Protein AF-A0A543G6V4-F1 (afdb_monomer_lite)

Foldseek 3Di:
DDDPDPDDPPDLDDDDDDDDDDDDDDDDDDDDDPVLVVCVVVVNHDPVSVVVVVVVVVPDDDDDDDDDDDDDDDDDDDDDDDDDDDPDDDPDDDDLVNQLVVQLVVQLVVCCVLPVPDDVVNSVVVCLFFDSSDDKDWDKDFFFDKWKDFWDAAPVRDTDDDQKTHPDPVDDQLQSVHDQKAFHFHVVVVRAGDPDMDGTDIDIDTHRGMFIKIKGWTDFDWDQSGDADPVRHGDTDTGHTGGIMIGTDPSVD

Radius of gyration: 22.9 Å; chains: 1; bounding box: 60×67×56 Å

InterPro domains:
  IPR028238 Bacterial toxin 46 [PF15538] (105-227)

Sequence (253 aa):
MLENQNATHTWAMGSDLISTETGEAFFDGAIPEYESIKRIGTGNAEPHDAMMLLYLLHLKTPTPKEKPVTEEQIKNTKLTEPEPIKKKGDGEAFEMGDIIALRTQQAIEFYQKHYPDMKMRDIESHIAGIDFTKPIEIIKLPQGKELIQFTKVNTEGTVLRGDYYTDNPNNTPGELGVSDKYNVRDPNNGWKQTQEVKTVTKETTTLPKDAEGLKSTSSEINDTWSRIDAEGNPLPVFTEGGGNQIYIPKTQF

Organism: NCBI:txid55197

Secondary structure (DSSP, 8-state):
-----------SS----------------PPPPHHHHHHHHHT---HHHHHHHHHHHTTS---------------------PPP-----TTPPPPHHHHHHHHHHHHHHHHHHH-TT--HHHHHHHHTTB-TTS--EEEEE-TT-EEEEEEEE-TT--EE--SEEBS-TT--TGGGTS-SEEEEEEGGGTTEEEEEEEEPEEEEEE-SS-EEEEEEEBPPEEE-SS-B-TTS-B--EEE---SEEEE--GGG-

Structure (mmCIF, N/CA/C/O backbone):
data_AF-A0A543G6V4-F1
#
_entry.id   AF-A0A543G6V4-F1
#
loop_
_atom_site.group_PDB
_atom_site.id
_atom_site.type_symbol
_atom_site.label_atom_id
_atom_site.label_alt_id
_atom_site.label_comp_id
_atom_site.label_asym_id
_atom_site.label_entity_id
_atom_site.label_seq_id
_atom_site.pdbx_PDB_ins_code
_atom_site.Cartn_x
_atom_site.Cartn_y
_atom_site.Cartn_z
_atom_site.occupancy
_atom_site.B_iso_or_equiv
_atom_site.auth_seq_id
_atom_site.auth_comp_id
_atom_site.auth_asym_id
_atom_site.auth_atom_id
_atom_site.pdbx_PDB_model_num
ATOM 1 N N . MET A 1 1 ? 2.702 33.831 -6.312 1.00 32.06 1 MET A N 1
ATOM 2 C CA . MET A 1 1 ? 1.776 33.433 -7.388 1.00 32.06 1 MET A CA 1
ATOM 3 C C . MET A 1 1 ? 1.540 31.948 -7.211 1.00 32.06 1 MET A C 1
ATOM 5 O O . MET A 1 1 ? 2.508 31.203 -7.265 1.00 32.06 1 MET A O 1
ATOM 9 N N . LEU A 1 2 ? 0.322 31.570 -6.817 1.00 31.77 2 LEU A N 1
ATOM 10 C CA . LEU A 1 2 ? -0.086 30.177 -6.645 1.00 31.77 2 LEU A CA 1
ATOM 11 C C . LEU A 1 2 ? -0.470 29.620 -8.017 1.00 31.77 2 LEU A C 1
ATOM 13 O O . LEU A 1 2 ? -1.391 30.147 -8.634 1.00 31.77 2 LEU A O 1
ATOM 17 N N . GLU A 1 3 ? 0.191 28.554 -8.453 1.00 25.59 3 GLU A N 1
ATOM 18 C CA . GLU A 1 3 ? -0.334 27.678 -9.498 1.00 25.59 3 GLU A CA 1
ATOM 19 C C . GLU A 1 3 ? -0.762 26.365 -8.848 1.00 25.59 3 GLU A C 1
ATOM 21 O O . GLU A 1 3 ? 0.056 25.532 -8.460 1.00 25.59 3 GLU A O 1
ATOM 26 N N . ASN A 1 4 ? -2.081 26.228 -8.707 1.00 28.83 4 ASN A N 1
ATOM 27 C CA . ASN A 1 4 ? -2.766 24.959 -8.511 1.00 28.83 4 ASN A CA 1
ATOM 28 C C . ASN A 1 4 ? -2.476 24.075 -9.725 1.00 28.83 4 ASN A C 1
ATOM 30 O O . ASN A 1 4 ? -3.069 24.261 -10.788 1.00 28.83 4 ASN A O 1
ATOM 34 N N . GLN A 1 5 ? -1.584 23.103 -9.567 1.00 28.89 5 GLN A N 1
ATOM 35 C CA . GLN A 1 5 ? -1.495 21.992 -10.501 1.00 28.89 5 GLN A CA 1
ATOM 36 C C . GLN A 1 5 ? -2.429 20.892 -10.005 1.00 28.89 5 GLN A C 1
ATOM 38 O O . GLN A 1 5 ? -2.136 20.187 -9.042 1.00 28.89 5 GLN A O 1
ATOM 43 N N . ASN A 1 6 ? -3.581 20.793 -10.670 1.00 26.70 6 ASN A N 1
ATOM 44 C CA . ASN A 1 6 ? -4.468 19.639 -10.626 1.00 26.70 6 ASN A CA 1
ATOM 45 C C . ASN A 1 6 ? -3.666 18.398 -11.037 1.00 26.70 6 ASN A C 1
ATOM 47 O O . ASN A 1 6 ? -3.509 18.114 -12.225 1.00 26.70 6 ASN A O 1
ATOM 51 N N . ALA A 1 7 ? -3.130 17.684 -10.050 1.00 27.17 7 ALA A N 1
ATOM 52 C CA . ALA A 1 7 ? -2.530 16.381 -10.254 1.00 27.17 7 ALA A CA 1
ATOM 53 C C . ALA A 1 7 ? -3.656 15.395 -10.578 1.00 27.17 7 ALA A C 1
ATOM 55 O O . ALA A 1 7 ? -4.453 15.015 -9.724 1.00 27.17 7 ALA A O 1
ATOM 56 N N . THR A 1 8 ? -3.730 15.014 -11.847 1.00 26.52 8 THR A N 1
ATOM 57 C CA . THR A 1 8 ? -4.494 13.870 -12.336 1.00 26.52 8 THR A CA 1
ATOM 58 C C . THR A 1 8 ? -4.265 12.658 -11.432 1.00 26.52 8 THR A C 1
ATOM 60 O O . THR A 1 8 ? -3.127 12.222 -11.250 1.00 26.52 8 THR A O 1
ATOM 63 N N . HIS A 1 9 ? -5.350 12.123 -10.868 1.00 32.41 9 HIS A N 1
ATOM 64 C CA . HIS A 1 9 ? -5.370 10.898 -10.074 1.00 32.41 9 HIS A CA 1
ATOM 65 C C . HIS A 1 9 ? -4.962 9.692 -10.936 1.00 32.41 9 HIS A C 1
ATOM 67 O O . HIS A 1 9 ? -5.798 8.993 -11.499 1.00 32.41 9 HIS A O 1
ATOM 73 N N . THR A 1 10 ? -3.660 9.443 -11.056 1.00 28.80 10 THR A N 1
ATOM 74 C CA . THR A 1 10 ? -3.123 8.171 -11.554 1.00 28.80 10 THR A CA 1
ATOM 75 C C . THR A 1 10 ? -3.070 7.191 -10.392 1.00 28.80 10 THR A C 1
ATOM 77 O O . THR A 1 10 ? -2.123 7.156 -9.606 1.00 28.80 10 THR A O 1
ATOM 80 N N . TRP A 1 11 ? -4.158 6.441 -10.262 1.00 32.34 11 TRP A N 1
ATOM 81 C CA . TRP A 1 11 ? -4.364 5.366 -9.307 1.00 32.34 11 TRP A CA 1
ATOM 82 C C . TRP A 1 11 ? -3.229 4.337 -9.380 1.00 32.34 11 TRP A C 1
ATOM 84 O O . TRP A 1 11 ? -2.896 3.825 -10.449 1.00 32.34 11 TRP A O 1
ATOM 94 N N . ALA A 1 12 ? -2.650 3.998 -8.226 1.00 30.19 12 ALA A N 1
ATOM 95 C CA . ALA A 1 12 ? -1.708 2.884 -8.091 1.00 30.19 12 ALA A CA 1
ATOM 96 C C . ALA A 1 12 ? -2.391 1.500 -8.189 1.00 30.19 12 ALA A C 1
ATOM 98 O O . ALA A 1 12 ? -1.733 0.488 -7.976 1.00 30.19 12 ALA A O 1
ATOM 99 N N . MET A 1 13 ? -3.677 1.455 -8.549 1.00 32.88 13 MET A N 1
ATOM 100 C CA . MET A 1 13 ? -4.474 0.263 -8.837 1.00 32.88 13 MET A CA 1
ATOM 101 C C . MET A 1 13 ? -5.305 0.593 -10.088 1.00 32.88 13 MET A C 1
ATOM 103 O O . MET A 1 13 ? -6.191 1.441 -10.048 1.00 32.88 13 MET A O 1
ATOM 107 N N . GLY A 1 14 ? -4.916 0.048 -11.243 1.00 25.89 14 GLY A N 1
ATOM 108 C CA . GLY A 1 14 ? -5.461 0.426 -12.552 1.00 25.89 14 GLY A CA 1
ATOM 109 C C . GLY A 1 14 ? -6.907 -0.028 -12.743 1.00 25.89 14 GLY A C 1
ATOM 110 O O . GLY A 1 14 ? -7.219 -1.205 -12.588 1.00 25.89 14 GLY A O 1
ATOM 111 N N . SER A 1 15 ? -7.782 0.907 -13.109 1.00 26.50 15 SER A N 1
ATOM 112 C CA . SER A 1 15 ? -9.220 0.672 -13.218 1.00 26.50 15 SER A CA 1
ATOM 113 C C . SER A 1 15 ? -9.857 1.695 -14.186 1.00 26.50 15 SER A C 1
ATOM 115 O O . SER A 1 15 ? -10.752 2.451 -13.832 1.00 26.50 15 SER A O 1
ATOM 117 N N . ASP A 1 16 ? -9.456 1.680 -15.464 1.00 25.33 16 ASP A N 1
ATOM 118 C CA . ASP A 1 16 ? -10.195 2.365 -16.541 1.00 25.33 16 ASP A CA 1
ATOM 119 C C . ASP A 1 16 ? -11.050 1.359 -17.323 1.00 25.33 16 ASP A C 1
ATOM 121 O O . ASP A 1 16 ? -10.504 0.392 -17.852 1.00 25.33 16 ASP A O 1
ATOM 125 N N . LEU A 1 17 ? -12.377 1.583 -17.359 1.00 26.52 17 LEU A N 1
ATOM 126 C CA . LEU A 1 17 ? -13.286 1.454 -18.524 1.00 26.52 17 LEU A CA 1
ATOM 127 C C . LEU A 1 17 ? -14.783 1.316 -18.121 1.00 26.52 17 LEU A C 1
ATOM 129 O O . LEU A 1 17 ? -15.174 0.345 -17.485 1.00 26.52 17 LEU A O 1
ATOM 133 N N . ILE A 1 18 ? -15.592 2.261 -18.641 1.00 25.73 18 ILE A N 1
ATOM 134 C CA . ILE A 1 18 ? -17.008 2.173 -19.090 1.00 25.73 18 ILE A CA 1
ATOM 135 C C . I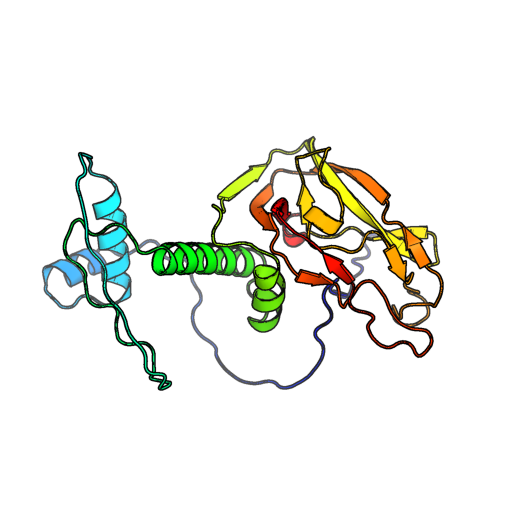LE A 1 18 ? -18.172 2.606 -18.150 1.00 25.73 18 ILE A C 1
ATOM 137 O O . ILE A 1 18 ? -18.437 2.026 -17.107 1.00 25.73 18 ILE A O 1
ATOM 141 N N . SER A 1 19 ? -18.920 3.578 -18.705 1.00 26.08 19 SER A N 1
ATOM 142 C CA . SER A 1 19 ? -20.348 3.956 -18.614 1.00 26.08 19 SER A CA 1
ATOM 143 C C . SER A 1 19 ? -20.940 4.632 -17.371 1.00 26.08 19 SER A C 1
ATOM 145 O O . SER A 1 19 ? -20.965 4.113 -16.263 1.00 26.08 19 SER A O 1
ATOM 147 N N . THR A 1 20 ? -21.505 5.801 -17.666 1.00 29.77 20 THR A N 1
ATOM 148 C CA . THR A 1 20 ? -22.402 6.683 -16.916 1.00 29.77 20 THR A CA 1
ATOM 149 C C . THR A 1 20 ? -23.798 6.082 -16.735 1.00 29.77 20 THR A C 1
ATOM 151 O O . THR A 1 20 ? -24.306 5.500 -17.689 1.00 29.77 20 THR A O 1
ATOM 154 N N . GLU A 1 21 ? -24.424 6.276 -15.567 1.00 26.31 21 GLU A N 1
ATOM 155 C CA . GLU A 1 21 ? -25.693 7.016 -15.377 1.00 26.31 21 GLU A CA 1
ATOM 156 C C . GLU A 1 21 ? -26.407 6.684 -14.045 1.00 26.31 21 GLU A C 1
ATOM 158 O O . GLU A 1 21 ? -26.577 5.528 -13.674 1.00 26.31 21 GLU A O 1
ATOM 163 N N . THR A 1 22 ? -26.919 7.755 -13.420 1.00 27.92 22 THR A N 1
ATOM 164 C CA . THR A 1 22 ? -28.011 7.868 -12.423 1.00 27.92 22 THR A CA 1
ATOM 165 C C . THR A 1 22 ? -27.787 7.483 -10.955 1.00 27.92 22 THR A C 1
ATOM 167 O O . THR A 1 22 ? -27.407 6.364 -10.631 1.00 27.92 22 THR A O 1
ATOM 170 N N . GLY A 1 23 ? -28.165 8.411 -10.061 1.00 24.97 23 GLY A N 1
ATOM 171 C CA . GLY A 1 23 ? -28.519 8.092 -8.675 1.00 24.97 23 GLY A CA 1
ATOM 172 C C . GLY A 1 23 ? -28.292 9.199 -7.644 1.00 24.97 23 GLY A C 1
ATOM 173 O O . GLY A 1 23 ? -27.599 8.960 -6.666 1.00 24.97 23 GLY A O 1
ATOM 174 N N . GLU A 1 24 ? -28.832 10.401 -7.860 1.00 34.03 24 GLU A N 1
ATOM 175 C CA . GLU A 1 24 ? -28.900 11.461 -6.839 1.00 34.03 24 GLU A CA 1
ATOM 176 C C . GLU A 1 24 ? -29.750 11.040 -5.614 1.00 34.03 24 GLU A C 1
ATOM 178 O O . GLU A 1 24 ? -30.668 10.232 -5.755 1.00 34.03 24 GLU A O 1
ATOM 183 N N . ALA A 1 25 ? -29.489 11.690 -4.464 1.00 30.27 25 ALA A N 1
ATOM 184 C CA . ALA A 1 25 ? -30.035 11.505 -3.100 1.00 30.27 25 ALA A CA 1
ATOM 185 C C . ALA A 1 25 ? -29.230 10.484 -2.269 1.00 30.27 25 ALA A C 1
ATOM 187 O O . ALA A 1 25 ? -29.188 9.311 -2.602 1.00 30.27 25 ALA A O 1
ATOM 188 N N . PHE A 1 26 ? -28.525 10.831 -1.186 1.00 27.50 26 PHE A N 1
ATOM 189 C CA . PHE A 1 26 ? -28.924 11.679 -0.063 1.00 27.50 26 PHE A CA 1
ATOM 190 C C . PHE A 1 26 ? -27.724 12.457 0.514 1.00 27.50 26 PHE A C 1
ATOM 192 O O . PHE A 1 26 ? -26.780 11.869 1.035 1.00 27.50 26 PHE A O 1
ATOM 199 N N . PHE A 1 27 ? -27.802 13.786 0.469 1.00 28.83 27 PHE A N 1
ATOM 200 C CA . PHE A 1 27 ? -27.049 14.690 1.340 1.00 28.83 27 PHE A CA 1
ATOM 201 C C . PHE A 1 27 ? -27.935 15.009 2.553 1.00 28.83 27 PHE A C 1
ATOM 203 O O . PHE A 1 27 ? -29.089 15.383 2.363 1.00 28.83 27 PHE A O 1
ATOM 210 N N . ASP A 1 28 ? -27.443 14.829 3.779 1.00 27.00 28 ASP A N 1
ATOM 211 C CA . ASP A 1 28 ? -26.997 15.922 4.666 1.00 27.00 28 ASP A CA 1
ATOM 212 C C . ASP A 1 28 ? -26.975 15.468 6.143 1.00 27.00 28 ASP A C 1
ATOM 214 O O . ASP A 1 28 ? -27.860 14.758 6.625 1.00 27.00 28 ASP A O 1
ATOM 218 N N . GLY A 1 29 ? -25.934 15.862 6.875 1.00 33.16 29 GLY A N 1
ATOM 219 C CA . GLY A 1 29 ? -25.669 15.433 8.251 1.00 33.16 29 GLY A CA 1
ATOM 220 C C . GLY A 1 29 ? -26.571 16.095 9.298 1.00 33.16 29 GLY A C 1
ATOM 221 O O . GLY A 1 29 ? -26.161 17.061 9.941 1.00 33.16 29 GLY A O 1
ATOM 222 N N . ALA A 1 30 ? -27.760 15.539 9.539 1.00 29.31 30 ALA A N 1
ATOM 223 C CA . ALA A 1 30 ? -28.652 15.977 10.614 1.00 29.31 30 ALA A CA 1
ATOM 224 C C . ALA A 1 30 ? -28.562 15.075 11.864 1.00 29.31 30 ALA A C 1
ATOM 226 O O . ALA A 1 30 ? -28.654 13.851 11.793 1.00 29.31 30 ALA A O 1
ATOM 227 N N . ILE A 1 31 ? -28.406 15.702 13.035 1.00 37.00 31 ILE A N 1
ATOM 228 C CA . ILE A 1 31 ? -28.590 15.078 14.358 1.00 37.00 31 ILE A CA 1
ATOM 229 C C . ILE A 1 31 ? -30.037 14.546 14.439 1.00 37.00 31 ILE A C 1
ATOM 231 O O . ILE A 1 31 ? -30.945 15.275 14.038 1.00 37.00 31 ILE A O 1
ATOM 235 N N . PRO A 1 32 ? -30.287 13.324 14.953 1.00 43.50 32 PRO A N 1
ATOM 236 C CA . PRO A 1 32 ? -31.611 12.710 14.884 1.00 43.50 32 PRO A CA 1
ATOM 237 C C . PRO A 1 32 ? -32.667 13.521 15.646 1.00 43.50 32 PRO A C 1
ATOM 239 O O . PRO A 1 32 ? -32.502 13.860 16.821 1.00 43.50 32 PRO A O 1
ATOM 242 N N . GLU A 1 33 ? -33.763 13.827 14.955 1.00 43.31 33 GLU A N 1
ATOM 243 C CA . GLU A 1 33 ? -34.882 14.608 15.472 1.00 43.31 33 GLU A CA 1
ATOM 244 C C . GLU A 1 33 ? -35.661 13.845 16.560 1.00 43.31 33 GLU A C 1
ATOM 246 O O . GLU A 1 33 ? -35.819 12.624 16.517 1.00 43.31 33 GLU A O 1
ATOM 251 N N . TYR A 1 34 ? -36.226 14.584 17.522 1.00 44.50 34 TYR A N 1
ATOM 252 C CA . TYR A 1 34 ? -37.094 14.083 18.605 1.00 44.50 34 TYR A CA 1
ATOM 253 C C . TYR A 1 34 ? -38.257 13.187 18.115 1.00 44.50 34 TYR A C 1
ATOM 255 O O . TYR A 1 34 ? -38.765 12.341 18.857 1.00 44.50 34 TYR A O 1
ATOM 263 N N . GLU A 1 35 ? -38.646 13.328 16.849 1.00 49.50 35 GLU A N 1
ATOM 264 C CA . GLU A 1 35 ? -39.673 12.526 16.186 1.00 49.50 35 GLU A CA 1
ATOM 265 C C . GLU A 1 35 ? -39.269 11.045 16.000 1.00 49.50 35 GLU A C 1
ATOM 267 O O . GLU A 1 35 ? -40.136 10.177 16.103 1.00 49.50 35 GLU A O 1
ATOM 272 N N . SER A 1 36 ? -37.977 10.715 15.849 1.00 49.31 36 SER A N 1
ATOM 273 C CA . SER A 1 36 ? -37.491 9.323 15.725 1.00 49.31 36 SER A CA 1
ATOM 274 C C . SER A 1 36 ? -37.812 8.474 16.958 1.00 49.31 36 SER A C 1
ATOM 276 O O . SER A 1 36 ? -38.286 7.343 16.857 1.00 49.31 36 SER A O 1
ATOM 278 N N . ILE A 1 37 ? -37.643 9.037 18.158 1.00 52.25 37 ILE A N 1
ATOM 279 C CA . ILE A 1 37 ? -37.930 8.332 19.419 1.00 52.25 37 ILE A CA 1
ATOM 280 C C . ILE A 1 37 ? -39.442 8.113 19.582 1.00 52.25 37 ILE A C 1
ATOM 282 O O . ILE A 1 37 ? -39.878 7.051 20.038 1.00 52.25 37 ILE A O 1
ATOM 286 N N . LYS A 1 38 ? -40.263 9.086 19.162 1.00 47.19 38 LYS A N 1
ATOM 287 C CA . LYS A 1 38 ? -41.726 8.939 19.138 1.00 47.19 38 LYS A CA 1
ATOM 288 C C . LYS A 1 38 ? -42.184 7.866 18.150 1.00 47.19 38 LYS A C 1
ATOM 290 O O . LYS A 1 38 ? -43.088 7.102 18.487 1.00 47.19 38 LYS A O 1
ATOM 295 N N . ARG A 1 39 ? -41.579 7.776 16.962 1.00 51.56 39 ARG A N 1
ATOM 296 C CA . ARG A 1 39 ? -41.920 6.766 15.944 1.00 51.56 39 ARG A CA 1
ATOM 297 C C . ARG A 1 39 ? -41.622 5.342 16.411 1.00 51.56 39 ARG A C 1
ATOM 299 O O . ARG A 1 39 ? -42.475 4.468 16.261 1.00 51.56 39 ARG A O 1
ATOM 306 N N . ILE A 1 40 ? -40.495 5.136 17.097 1.00 57.38 40 ILE A N 1
ATOM 307 C CA . ILE A 1 40 ? -40.166 3.857 17.753 1.00 57.38 40 ILE A CA 1
ATOM 308 C C . ILE A 1 40 ? -41.222 3.489 18.802 1.00 57.38 40 ILE A C 1
ATOM 310 O O . ILE A 1 40 ? -41.724 2.367 18.809 1.00 57.38 40 ILE A O 1
ATOM 314 N N . GLY A 1 41 ? -41.603 4.438 19.663 1.00 46.38 41 GLY A N 1
ATOM 315 C CA . GLY A 1 41 ? -42.580 4.201 20.732 1.00 46.38 41 GLY A CA 1
ATOM 316 C C . GLY A 1 41 ? -44.025 3.999 20.258 1.00 46.38 41 GLY A C 1
ATOM 317 O O . GLY A 1 41 ? -44.847 3.506 21.026 1.00 46.38 41 GLY A O 1
ATOM 318 N N . THR A 1 42 ? -44.343 4.368 19.013 1.00 54.75 42 THR A N 1
ATOM 319 C CA . THR A 1 42 ? -45.698 4.291 18.435 1.00 54.75 42 THR A CA 1
ATOM 320 C C . THR A 1 42 ? -45.861 3.187 17.387 1.00 54.75 42 THR A C 1
ATOM 322 O O . THR A 1 42 ? -46.965 2.993 16.888 1.00 54.75 42 THR A O 1
ATOM 325 N N . GLY A 1 43 ? -44.799 2.430 17.081 1.00 44.16 43 GLY A N 1
ATOM 326 C CA . GLY A 1 43 ? -44.838 1.322 16.118 1.00 44.16 43 GLY A CA 1
ATOM 327 C C . GLY A 1 43 ? -44.744 1.743 14.647 1.00 44.16 43 GLY A C 1
ATOM 328 O O . GLY A 1 43 ? -44.884 0.892 13.775 1.00 44.16 43 GLY A O 1
ATOM 329 N N . ASN A 1 44 ? -44.457 3.018 14.372 1.00 52.94 44 ASN A N 1
ATOM 330 C CA . ASN A 1 44 ? -44.253 3.569 13.026 1.00 52.94 44 ASN A CA 1
ATOM 331 C C . ASN A 1 44 ? -42.761 3.817 12.741 1.00 52.94 44 ASN A C 1
ATOM 333 O O . ASN A 1 44 ? -42.401 4.814 12.119 1.00 52.94 44 ASN A O 1
ATOM 337 N N . ALA A 1 45 ? -41.888 2.957 13.270 1.00 55.50 45 ALA A N 1
ATOM 338 C CA . ALA A 1 45 ? -40.445 3.106 13.136 1.00 55.50 45 ALA A CA 1
ATOM 339 C C . ALA A 1 45 ? -40.001 2.877 11.688 1.00 55.50 45 ALA A C 1
ATOM 341 O O . ALA A 1 45 ? -40.358 1.869 11.075 1.00 55.50 45 ALA A O 1
ATOM 342 N N . GLU A 1 46 ? -39.183 3.786 11.170 1.00 54.06 46 GLU A N 1
ATOM 343 C CA . GLU A 1 46 ? -38.530 3.611 9.877 1.00 54.06 46 GLU A CA 1
ATOM 344 C C . GLU A 1 46 ? -37.195 2.858 10.040 1.00 54.06 46 GLU A C 1
ATOM 346 O O . GLU A 1 46 ? -36.651 2.788 11.145 1.00 54.06 46 GLU A O 1
ATOM 351 N N . PRO A 1 47 ? -36.623 2.272 8.971 1.00 48.84 47 PRO A N 1
ATOM 352 C CA . PRO A 1 47 ? -35.421 1.433 9.075 1.00 48.84 47 PRO A CA 1
ATOM 353 C C . PRO A 1 47 ? -34.225 2.106 9.770 1.00 48.84 47 PRO A C 1
ATOM 355 O O . PRO A 1 47 ? -33.448 1.442 10.456 1.00 48.84 47 PRO A O 1
ATOM 358 N N . HIS A 1 48 ? -34.103 3.430 9.657 1.00 47.56 48 HIS A N 1
ATOM 359 C CA . HIS A 1 48 ? -33.051 4.209 10.311 1.00 47.56 48 HIS A CA 1
ATOM 360 C C . HIS A 1 48 ? -33.256 4.359 11.832 1.00 47.56 48 HIS A C 1
ATOM 362 O O . HIS A 1 48 ? -32.286 4.459 12.583 1.00 47.56 48 HIS A O 1
ATOM 368 N N . ASP A 1 49 ? -34.500 4.291 12.315 1.00 48.34 49 ASP A N 1
ATOM 369 C CA . ASP A 1 49 ? -34.834 4.367 13.740 1.00 48.34 49 ASP A CA 1
ATOM 370 C C . ASP A 1 49 ? -34.394 3.087 14.493 1.00 48.34 49 ASP A C 1
ATOM 372 O O . ASP A 1 49 ? -34.029 3.127 15.672 1.00 48.34 49 ASP A O 1
ATOM 376 N N . ALA A 1 50 ? -34.346 1.939 13.804 1.00 54.38 50 ALA A N 1
ATOM 377 C CA . ALA A 1 50 ? -33.887 0.665 14.368 1.00 54.38 50 ALA A CA 1
ATOM 378 C C . ALA A 1 50 ? -32.372 0.646 14.650 1.00 54.38 50 ALA A C 1
ATOM 380 O O . ALA A 1 50 ? -31.928 0.050 15.636 1.00 54.38 50 ALA A O 1
ATOM 381 N N . MET A 1 51 ? -31.587 1.346 13.827 1.00 51.88 51 MET A N 1
ATOM 382 C CA . MET A 1 51 ? -30.134 1.465 13.992 1.00 51.88 51 MET A CA 1
ATOM 383 C C . MET A 1 51 ? -29.764 2.286 15.236 1.00 51.88 51 MET A C 1
ATOM 385 O O . MET A 1 51 ? -28.827 1.940 15.959 1.00 51.88 51 MET A O 1
ATOM 389 N N . MET A 1 52 ? -30.560 3.312 15.550 1.00 54.06 52 MET A N 1
ATOM 390 C CA . MET A 1 52 ? -30.438 4.103 16.781 1.00 54.06 52 MET A CA 1
ATOM 391 C C . MET A 1 52 ? -30.688 3.274 18.049 1.00 54.06 52 MET A C 1
ATOM 393 O O . MET A 1 52 ? -29.978 3.428 19.046 1.00 54.06 52 MET A O 1
ATOM 397 N N . LEU A 1 53 ? -31.679 2.376 18.023 1.00 53.66 53 LEU A N 1
ATOM 398 C CA . LEU A 1 53 ? -31.968 1.485 19.150 1.00 53.66 53 LEU A CA 1
ATOM 399 C C . LEU A 1 53 ? -30.818 0.496 19.385 1.00 53.66 53 LEU A C 1
ATOM 401 O O . LEU A 1 53 ? -30.433 0.260 20.531 1.00 53.66 53 LEU A O 1
ATOM 405 N N . LEU A 1 54 ? -30.242 -0.036 18.300 1.00 53.03 54 LEU A N 1
ATOM 406 C CA . LEU A 1 54 ? -29.078 -0.915 18.361 1.00 53.03 54 LEU A CA 1
ATOM 407 C C . LEU A 1 54 ? -27.909 -0.207 19.053 1.00 53.03 54 LEU A C 1
ATOM 409 O O . LEU A 1 54 ? -27.350 -0.746 20.002 1.00 53.03 54 LEU A O 1
ATOM 413 N N . TYR A 1 55 ? -27.587 1.026 18.658 1.00 48.94 55 TYR A N 1
ATOM 414 C CA . TYR A 1 55 ? -26.501 1.808 19.260 1.00 48.94 55 TYR A CA 1
ATOM 415 C C . TYR A 1 55 ? -26.662 2.002 20.782 1.00 48.94 55 TYR A C 1
ATOM 417 O O . TYR A 1 55 ? -25.706 1.833 21.538 1.00 48.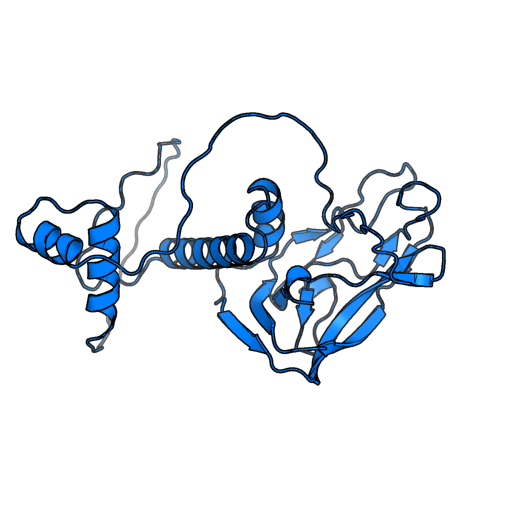94 55 TYR A O 1
ATOM 425 N N . LEU A 1 56 ? -27.881 2.284 21.258 1.00 47.97 56 LEU A N 1
ATOM 426 C CA . LEU A 1 56 ? -28.163 2.499 22.686 1.00 47.97 56 LEU A CA 1
ATOM 427 C C . LEU A 1 56 ? -28.100 1.213 23.531 1.00 47.97 56 LEU A C 1
ATOM 429 O O . LEU A 1 56 ? -27.784 1.280 24.723 1.00 47.97 56 LEU A O 1
ATOM 433 N N . LEU A 1 57 ? -28.381 0.050 22.937 1.00 52.97 57 LEU A N 1
ATOM 434 C CA . LEU A 1 57 ? -28.356 -1.246 23.626 1.00 52.97 57 LEU A CA 1
ATOM 435 C C . LEU A 1 57 ? -26.928 -1.762 23.884 1.00 52.97 57 LEU A C 1
ATOM 437 O O . LEU A 1 57 ? -26.704 -2.441 24.884 1.00 52.97 57 LEU A O 1
ATOM 441 N N . HIS A 1 58 ? -25.942 -1.371 23.069 1.00 48.25 58 HIS A N 1
ATOM 442 C CA . HIS A 1 58 ? -24.538 -1.791 23.217 1.00 48.25 58 HIS A CA 1
ATOM 443 C C . HIS A 1 58 ? -23.803 -1.179 24.436 1.00 48.25 58 HIS A C 1
ATOM 445 O O . HIS A 1 58 ? -22.652 -1.526 24.695 1.00 48.25 58 HIS A O 1
ATOM 451 N N . LEU A 1 59 ? -24.441 -0.300 25.224 1.00 39.91 59 LEU A N 1
ATOM 452 C CA . LEU A 1 59 ? -23.820 0.395 26.366 1.00 39.91 59 LEU A CA 1
ATOM 453 C C . LEU A 1 59 ? -24.017 -0.284 27.745 1.00 39.91 59 LEU A C 1
ATOM 455 O O . LEU A 1 59 ? -23.493 0.223 28.738 1.00 39.91 59 LEU A O 1
ATOM 459 N N . LYS A 1 60 ? -24.747 -1.407 27.869 1.00 31.27 60 LYS A N 1
ATOM 460 C CA . LYS A 1 60 ? -25.074 -2.029 29.178 1.00 31.27 60 LYS A CA 1
ATOM 461 C C . LYS A 1 60 ? -24.816 -3.559 29.232 1.00 31.27 60 LYS A C 1
ATOM 463 O O . LYS A 1 60 ? -25.746 -4.302 28.973 1.00 31.27 60 LYS A O 1
ATOM 468 N N . THR A 1 61 ? -23.563 -3.956 29.550 1.00 33.56 61 THR A N 1
ATOM 469 C CA . THR A 1 61 ? -22.996 -5.136 30.318 1.00 33.56 61 THR A CA 1
ATOM 470 C C . THR A 1 61 ? -23.752 -6.499 30.459 1.00 33.56 61 THR A C 1
ATOM 472 O O . THR A 1 61 ? -24.956 -6.530 30.255 1.00 33.56 61 THR A O 1
ATOM 475 N N . PRO A 1 62 ? -23.189 -7.614 31.036 1.00 37.56 62 PRO A N 1
ATOM 476 C CA . PRO A 1 62 ? -21.829 -8.230 31.119 1.00 37.56 62 PRO A CA 1
ATOM 477 C C . PRO A 1 62 ? -21.762 -9.782 30.794 1.00 37.56 62 PRO A C 1
ATOM 479 O O . PRO A 1 62 ? -22.782 -10.452 30.691 1.00 37.56 62 PRO A O 1
ATOM 482 N N . THR A 1 63 ? -20.553 -10.384 30.700 1.00 35.91 63 THR A N 1
ATOM 483 C CA . THR A 1 63 ? -20.197 -11.839 30.483 1.00 35.91 63 THR A CA 1
ATOM 484 C C . THR A 1 63 ? -20.563 -12.809 31.636 1.00 35.91 63 THR A C 1
ATOM 486 O O . THR A 1 63 ? -20.392 -12.366 32.779 1.00 35.91 63 THR A O 1
ATOM 489 N N . PRO A 1 64 ? -20.939 -14.121 31.440 1.00 40.38 64 PRO A N 1
ATOM 490 C CA . PRO A 1 64 ? -19.963 -15.266 31.428 1.00 40.38 64 PRO A CA 1
ATOM 491 C C . PRO A 1 64 ? -20.358 -16.703 30.874 1.00 40.38 64 PRO A C 1
ATOM 493 O O . PRO A 1 64 ? -21.511 -17.109 30.939 1.00 40.38 64 PRO A O 1
ATOM 496 N N . LYS A 1 65 ? -19.308 -17.521 30.575 1.00 26.55 65 LYS A N 1
ATOM 497 C CA . LYS A 1 65 ? -19.060 -19.010 30.720 1.00 26.55 65 LYS A CA 1
ATOM 498 C C . LYS A 1 65 ? -19.621 -20.104 29.749 1.00 26.55 65 LYS A C 1
ATOM 500 O O . LYS A 1 65 ? -20.816 -20.254 29.558 1.00 26.55 65 LYS A O 1
ATOM 505 N N . GLU A 1 66 ? -18.685 -20.945 29.262 1.00 31.44 66 GLU A N 1
ATOM 506 C CA . GLU A 1 66 ? -18.741 -22.040 28.248 1.00 31.44 66 GLU A CA 1
ATOM 507 C C . GLU A 1 66 ? -19.257 -23.432 28.706 1.00 31.44 66 GLU A C 1
ATOM 509 O O . GLU A 1 66 ? -19.049 -23.771 29.876 1.00 31.44 66 GLU A O 1
ATOM 514 N N . LYS A 1 67 ? -19.752 -24.276 27.750 1.00 29.86 67 LYS A N 1
ATOM 515 C CA . LYS A 1 67 ? -19.347 -25.691 27.387 1.00 29.86 67 LYS A CA 1
ATOM 516 C C . LYS A 1 67 ? -20.414 -26.459 26.511 1.00 29.86 67 LYS A C 1
ATOM 518 O O . LYS A 1 67 ? -21.517 -25.939 26.419 1.00 29.86 67 LYS A O 1
ATOM 523 N N . PRO A 1 68 ? -20.149 -27.619 25.824 1.00 33.22 68 PRO A N 1
ATOM 524 C CA . PRO A 1 68 ? -19.873 -27.676 24.363 1.00 33.22 68 PRO A CA 1
ATOM 525 C C . PRO A 1 68 ? -20.598 -28.803 23.528 1.00 33.22 68 PRO A C 1
ATOM 527 O O . PRO A 1 68 ? -21.350 -29.596 24.087 1.00 33.22 68 PRO A O 1
ATOM 530 N N . VAL A 1 69 ? -20.214 -28.933 22.230 1.00 29.73 69 VAL A N 1
ATOM 531 C CA . VAL A 1 69 ? -20.301 -30.095 21.266 1.00 29.73 69 VAL A CA 1
ATOM 532 C C . VAL A 1 69 ? -21.703 -30.363 20.623 1.00 29.73 69 VAL A C 1
ATOM 534 O O . VAL A 1 69 ? -22.700 -30.231 21.315 1.00 29.73 69 VAL A O 1
ATOM 537 N N . THR A 1 70 ? -21.942 -30.721 19.337 1.00 26.09 70 THR A N 1
ATOM 538 C CA . THR A 1 70 ? -21.279 -31.675 18.398 1.00 26.09 70 THR A CA 1
ATOM 539 C C . THR A 1 70 ? -21.773 -31.550 16.934 1.00 26.09 70 THR A C 1
ATOM 541 O O . THR A 1 70 ? -22.839 -30.997 16.684 1.00 26.09 70 THR A O 1
ATOM 544 N N . GLU A 1 71 ? -20.970 -32.089 16.007 1.00 35.12 71 GLU A N 1
ATOM 545 C CA . GLU A 1 71 ? -21.003 -32.095 14.527 1.00 35.12 71 GLU A CA 1
ATOM 546 C C . GLU A 1 71 ? -22.077 -32.981 13.845 1.00 35.12 71 GLU A C 1
ATOM 548 O O . GLU A 1 71 ? -22.473 -33.990 14.416 1.00 35.12 71 GLU A O 1
ATOM 553 N N . GLU A 1 72 ? -22.453 -32.639 12.593 1.00 33.91 72 GLU A N 1
ATOM 554 C CA . GLU A 1 72 ? -22.481 -33.484 11.356 1.00 33.91 72 GLU A CA 1
ATOM 555 C C . GLU A 1 72 ? -23.165 -32.697 10.190 1.00 33.91 72 GLU A C 1
ATOM 557 O O . GLU A 1 72 ? -24.273 -32.199 10.350 1.00 33.91 72 GLU A O 1
ATOM 562 N N . GLN A 1 73 ? -22.466 -32.299 9.103 1.00 28.58 73 GLN A N 1
ATOM 563 C CA . GLN A 1 73 ? -22.341 -32.971 7.775 1.00 28.58 73 GLN A CA 1
ATOM 564 C C . GLN A 1 73 ? -23.700 -33.141 7.019 1.00 28.58 73 GLN A C 1
ATOM 566 O O . GLN A 1 73 ? -24.614 -33.713 7.582 1.00 28.58 73 GLN A O 1
ATOM 571 N N . ILE A 1 74 ? -24.001 -32.707 5.770 1.00 28.08 74 ILE A N 1
ATOM 572 C CA . ILE A 1 74 ? -23.316 -32.712 4.450 1.00 28.08 74 ILE A CA 1
ATOM 573 C C . ILE A 1 74 ? -24.154 -31.927 3.381 1.00 28.08 74 ILE A C 1
ATOM 575 O O . ILE A 1 74 ? -25.376 -32.017 3.372 1.00 28.08 74 ILE A O 1
ATOM 579 N N . LYS A 1 75 ? -23.457 -31.248 2.442 1.00 27.25 75 LYS A N 1
ATOM 580 C CA . LYS A 1 75 ? -23.735 -30.902 1.007 1.00 27.25 75 LYS A CA 1
ATOM 581 C C . LYS A 1 75 ? -25.177 -30.658 0.489 1.00 27.25 75 LYS A C 1
ATOM 583 O O . LYS A 1 75 ? -25.968 -31.589 0.394 1.00 27.25 75 LYS A O 1
ATOM 588 N N . ASN A 1 76 ? -25.396 -29.494 -0.145 1.00 27.47 76 ASN A N 1
ATOM 589 C CA . ASN A 1 76 ? -25.578 -29.372 -1.611 1.00 27.47 76 ASN A CA 1
ATOM 590 C C . ASN A 1 76 ? -25.767 -27.911 -2.070 1.00 27.47 76 ASN A C 1
ATOM 592 O O . ASN A 1 76 ? -26.508 -27.135 -1.479 1.00 27.47 76 ASN A O 1
ATOM 596 N N . THR A 1 77 ? -25.090 -27.569 -3.163 1.00 32.19 77 THR A N 1
ATOM 597 C CA . THR A 1 77 ? -24.994 -26.248 -3.794 1.00 32.19 77 THR A CA 1
ATOM 598 C C . THR A 1 77 ? -26.275 -25.859 -4.542 1.00 32.19 77 THR A C 1
ATOM 600 O O . THR A 1 77 ? -26.691 -26.573 -5.456 1.00 32.19 77 THR A O 1
ATOM 603 N N . LYS A 1 78 ? -26.849 -24.686 -4.236 1.00 26.17 78 LYS A N 1
ATOM 604 C CA . LYS A 1 78 ? -27.701 -23.913 -5.159 1.00 26.17 78 LYS A CA 1
ATOM 605 C C . LYS A 1 78 ? -27.678 -22.427 -4.771 1.00 26.17 78 LYS A C 1
ATOM 607 O O . LYS A 1 78 ? -28.015 -22.088 -3.641 1.00 26.17 78 LYS A O 1
ATOM 612 N N . LEU A 1 79 ? -27.250 -21.566 -5.701 1.00 38.03 79 LEU A N 1
ATOM 613 C CA . LEU A 1 79 ? -27.304 -20.104 -5.574 1.00 38.03 79 LEU A CA 1
ATOM 614 C C . LEU A 1 79 ? -28.741 -19.674 -5.244 1.00 38.03 79 LEU A C 1
ATOM 616 O O . LEU A 1 79 ? -29.653 -19.956 -6.021 1.00 38.03 79 LEU A O 1
ATOM 620 N N . THR A 1 80 ? -28.912 -18.998 -4.113 1.00 27.70 80 THR A N 1
ATOM 621 C CA . THR A 1 80 ? -30.159 -18.343 -3.703 1.00 27.70 80 THR A CA 1
ATOM 622 C C . THR A 1 80 ? -29.775 -16.990 -3.104 1.00 27.70 80 THR A C 1
ATOM 624 O O . THR A 1 80 ? -28.742 -16.904 -2.438 1.00 27.70 80 THR A O 1
ATOM 627 N N . GLU A 1 81 ? -30.549 -15.945 -3.405 1.00 29.95 81 GLU A N 1
ATOM 628 C CA . GLU A 1 81 ? -30.422 -14.596 -2.829 1.00 29.95 81 GLU A CA 1
ATOM 629 C C . GLU A 1 81 ? -30.208 -14.649 -1.305 1.00 29.95 81 GLU A C 1
ATOM 631 O O . GLU A 1 81 ? -30.758 -15.549 -0.659 1.00 29.95 81 GLU A O 1
ATOM 636 N N . PRO A 1 82 ? -29.424 -13.726 -0.710 1.00 33.34 82 PRO A N 1
ATOM 637 C CA . PRO A 1 82 ? -29.191 -13.747 0.727 1.00 33.34 82 PRO A CA 1
ATOM 638 C C . PRO A 1 82 ? -30.524 -13.576 1.465 1.00 33.34 82 PRO A C 1
ATOM 640 O O . PRO A 1 82 ? -31.198 -12.553 1.338 1.00 33.34 82 PRO A O 1
ATOM 643 N N . GLU A 1 83 ? -30.913 -14.608 2.218 1.00 30.88 83 GLU A N 1
ATOM 644 C CA . GLU A 1 83 ? -32.086 -14.564 3.087 1.00 30.88 83 GLU A CA 1
ATOM 645 C C . GLU A 1 83 ? -31.959 -13.403 4.091 1.00 30.88 83 GLU A C 1
ATOM 647 O O . GLU A 1 83 ? -30.856 -13.110 4.565 1.00 30.88 83 GLU A O 1
ATOM 652 N N . PRO A 1 84 ? -33.077 -12.762 4.480 1.00 31.72 84 PRO A N 1
ATOM 653 C CA . PRO A 1 84 ? -33.075 -11.814 5.583 1.00 31.72 84 PRO A CA 1
ATOM 654 C C . PRO A 1 84 ? -32.522 -12.492 6.841 1.00 31.72 84 PRO A C 1
ATOM 656 O O . PRO A 1 84 ? -32.980 -13.568 7.233 1.00 31.72 84 PRO A O 1
ATOM 659 N N . ILE A 1 85 ? -31.530 -11.842 7.457 1.00 40.81 85 ILE A N 1
ATOM 660 C CA . ILE A 1 85 ? -30.816 -12.307 8.649 1.00 40.81 85 ILE A CA 1
ATOM 661 C C . ILE A 1 85 ? -31.843 -12.716 9.712 1.00 40.81 85 ILE A C 1
ATOM 663 O O . ILE A 1 85 ? -32.539 -11.879 10.296 1.00 40.81 85 ILE A O 1
ATOM 667 N N . LYS A 1 86 ? -31.959 -14.025 9.953 1.00 34.75 86 LYS A N 1
ATOM 668 C CA . LYS A 1 86 ? -32.762 -14.565 11.051 1.00 34.75 86 LYS A CA 1
ATOM 669 C C . LYS A 1 86 ? -32.124 -14.079 12.347 1.00 34.75 86 LYS A C 1
ATOM 671 O O . LYS A 1 86 ? -30.961 -14.375 12.604 1.00 34.75 86 LYS A O 1
ATOM 676 N N . LYS A 1 87 ? -32.885 -13.335 13.158 1.00 37.66 87 LYS A N 1
ATOM 677 C CA . LYS A 1 87 ? -32.495 -12.996 14.531 1.00 37.66 87 LYS A CA 1
ATOM 678 C C . LYS A 1 87 ? -32.217 -14.293 15.289 1.00 37.66 87 LYS A C 1
ATOM 680 O O . LYS A 1 87 ? -33.148 -15.005 15.661 1.00 37.66 87 LYS A O 1
ATOM 685 N N . LYS A 1 88 ? -30.936 -14.589 15.477 1.00 41.41 88 LYS A N 1
ATOM 686 C CA . LYS A 1 88 ? -30.452 -15.593 16.417 1.00 41.41 88 LYS A CA 1
ATOM 687 C C . LYS A 1 88 ? -30.588 -15.024 17.827 1.00 41.41 88 LYS A C 1
ATOM 689 O O . LYS A 1 88 ? -30.429 -13.821 18.028 1.00 41.41 88 LYS A O 1
ATOM 694 N N . GLY A 1 89 ? -31.030 -15.871 18.753 1.00 37.34 89 GLY A N 1
ATOM 695 C CA . GLY A 1 89 ? -31.412 -15.461 20.101 1.00 37.34 89 GLY A CA 1
ATOM 696 C C . GLY A 1 89 ? -30.255 -14.818 20.862 1.00 37.34 89 GLY A C 1
ATOM 697 O O . GLY A 1 89 ? -29.085 -15.070 20.573 1.00 37.34 89 GLY A O 1
ATOM 698 N N . ASP A 1 90 ? -30.605 -13.990 21.843 1.00 35.31 90 ASP A N 1
ATOM 699 C CA . ASP A 1 90 ? -29.669 -13.280 22.710 1.00 35.31 90 ASP A CA 1
ATOM 700 C C . ASP A 1 90 ? -28.673 -14.278 23.344 1.00 35.31 90 ASP A C 1
ATOM 702 O O . ASP A 1 90 ? -29.024 -15.022 24.261 1.00 35.31 90 ASP A O 1
ATOM 706 N N . GLY A 1 91 ? -27.440 -14.335 22.821 1.00 44.22 91 GLY A N 1
ATOM 707 C CA . GLY A 1 91 ? -26.380 -15.222 23.319 1.00 44.22 91 GLY A CA 1
ATOM 708 C C . GLY A 1 91 ? -25.662 -16.098 22.285 1.00 44.22 91 GLY A C 1
ATOM 709 O O . GLY A 1 91 ? -24.720 -16.793 22.667 1.00 44.22 91 GLY A O 1
ATOM 710 N N . GLU A 1 92 ? -26.038 -16.082 21.003 1.00 45.97 92 GLU A N 1
ATOM 711 C CA . GLU A 1 92 ? -25.225 -16.744 19.973 1.00 45.97 92 GLU A CA 1
ATOM 712 C C . GLU A 1 92 ? -23.945 -15.938 19.698 1.00 45.97 92 GLU A C 1
ATOM 714 O O . GLU A 1 92 ? -23.992 -14.748 19.385 1.00 45.97 92 GLU A O 1
ATOM 719 N N . ALA A 1 93 ? -22.780 -16.579 19.854 1.00 56.94 93 ALA A N 1
ATOM 720 C CA . ALA A 1 93 ? -21.519 -16.006 19.399 1.00 56.94 93 ALA A CA 1
ATOM 721 C C . ALA A 1 93 ? -21.641 -15.707 17.900 1.00 56.94 93 ALA A C 1
ATOM 723 O O . ALA A 1 93 ? -22.079 -16.581 17.152 1.00 56.94 93 ALA A O 1
ATOM 724 N N . PHE A 1 94 ? -21.268 -14.493 17.479 1.00 60.91 94 PHE A N 1
ATOM 725 C CA . PHE A 1 94 ? -21.217 -14.150 16.059 1.00 60.91 94 PHE A CA 1
ATOM 726 C C . PHE A 1 94 ? -20.447 -15.233 15.311 1.00 60.91 94 PHE A C 1
ATOM 728 O O . PHE A 1 94 ? -19.332 -15.595 15.708 1.00 60.91 94 PHE A O 1
ATOM 735 N N . GLU A 1 95 ? -21.042 -15.761 14.244 1.00 81.31 95 GLU A N 1
ATOM 736 C CA . GLU A 1 95 ? -20.314 -16.682 13.392 1.00 81.31 95 GLU A CA 1
ATOM 737 C C . GLU A 1 95 ? -19.150 -15.919 12.756 1.00 81.31 95 GLU A C 1
ATOM 739 O O . GLU A 1 95 ? -19.208 -14.705 12.543 1.00 81.31 95 GLU A O 1
ATOM 744 N N . MET A 1 96 ? -18.062 -16.619 12.438 1.00 82.38 96 MET A N 1
ATOM 745 C CA . MET A 1 96 ? -16.901 -15.976 11.817 1.00 82.38 96 MET A CA 1
ATOM 746 C C . MET A 1 96 ? -17.287 -15.225 10.530 1.00 82.38 96 MET A C 1
ATOM 748 O O . MET A 1 96 ? -16.712 -14.181 10.235 1.00 82.38 96 MET A O 1
ATOM 752 N N . GLY A 1 97 ? -18.298 -15.719 9.807 1.00 84.00 97 GLY A N 1
ATOM 753 C CA . GLY A 1 97 ? -18.881 -15.035 8.653 1.00 84.00 97 GLY A CA 1
ATOM 754 C C . GLY A 1 97 ? -19.500 -13.676 8.996 1.00 84.00 97 GLY A C 1
ATOM 755 O O . GLY A 1 97 ? -19.246 -12.710 8.282 1.00 84.00 97 GLY A O 1
ATOM 756 N N . ASP A 1 98 ? -20.225 -13.567 10.113 1.00 88.06 98 ASP A N 1
ATOM 757 C CA . ASP A 1 98 ? -20.818 -12.301 10.564 1.00 88.06 98 ASP A CA 1
ATOM 758 C C . ASP A 1 98 ? -19.729 -11.295 10.954 1.00 88.06 98 ASP A C 1
ATOM 760 O O . ASP A 1 98 ? -19.794 -10.119 10.598 1.00 88.06 98 ASP A O 1
ATOM 764 N N . ILE A 1 99 ? -18.685 -11.764 11.647 1.00 90.00 99 ILE A N 1
ATOM 765 C CA . ILE A 1 99 ? -17.539 -10.930 12.033 1.00 90.00 99 ILE A CA 1
ATOM 766 C C . ILE A 1 99 ? -16.810 -10.411 10.791 1.00 90.00 99 ILE A C 1
ATOM 768 O O . ILE A 1 99 ? -16.461 -9.231 10.732 1.00 90.00 99 ILE A O 1
ATOM 772 N N . ILE A 1 100 ? -16.580 -11.278 9.802 1.00 92.00 100 ILE A N 1
ATOM 773 C CA . ILE A 1 100 ? -15.968 -10.897 8.527 1.00 92.00 100 ILE A CA 1
ATOM 774 C C . ILE A 1 100 ? -16.829 -9.837 7.837 1.00 92.00 100 ILE A C 1
ATOM 776 O O . ILE A 1 100 ? -16.299 -8.788 7.488 1.00 92.00 100 ILE A O 1
ATOM 780 N N . ALA A 1 101 ? -18.143 -10.052 7.722 1.00 91.50 101 ALA A N 1
ATOM 781 C CA . ALA A 1 101 ? -19.053 -9.103 7.085 1.00 91.50 101 ALA A CA 1
ATOM 782 C C . ALA A 1 101 ? -19.040 -7.726 7.771 1.00 91.50 101 ALA A C 1
ATOM 784 O O . ALA A 1 101 ? -18.949 -6.702 7.095 1.00 91.50 101 ALA A O 1
ATOM 785 N N . LEU A 1 102 ? -19.053 -7.691 9.109 1.00 93.88 102 LEU A N 1
ATOM 786 C CA . LEU A 1 102 ? -18.968 -6.448 9.882 1.00 93.88 102 LEU A CA 1
ATOM 787 C C . LEU A 1 102 ? -17.647 -5.706 9.644 1.00 93.88 102 LEU A C 1
ATOM 789 O O . LEU A 1 102 ? -17.644 -4.490 9.463 1.00 93.88 102 LEU A O 1
ATOM 793 N N . ARG A 1 103 ? -16.519 -6.425 9.611 1.00 96.69 103 ARG A N 1
ATOM 794 C CA . ARG A 1 103 ? -15.207 -5.821 9.335 1.00 96.69 103 ARG A CA 1
ATOM 795 C C . ARG A 1 103 ? -15.113 -5.325 7.894 1.00 96.69 103 ARG A C 1
ATOM 797 O O . ARG A 1 103 ? -14.616 -4.229 7.655 1.00 96.69 103 ARG A O 1
ATOM 804 N N . THR A 1 104 ? -15.620 -6.089 6.933 1.00 95.56 104 THR A N 1
ATOM 805 C CA . THR A 1 104 ? -15.684 -5.656 5.535 1.00 95.56 104 THR A CA 1
ATOM 806 C C . THR A 1 104 ? -16.499 -4.373 5.400 1.00 95.56 104 THR A C 1
ATOM 808 O O . THR A 1 104 ? -16.016 -3.414 4.801 1.00 95.56 104 THR A O 1
ATOM 811 N N . GLN A 1 105 ? -17.673 -4.306 6.033 1.00 96.12 105 GLN A N 1
ATOM 812 C CA . GLN A 1 105 ? -18.513 -3.110 6.040 1.00 96.12 105 GLN A CA 1
ATOM 813 C C . GLN A 1 105 ? -17.793 -1.905 6.664 1.00 96.12 105 GLN A C 1
ATOM 815 O O . GLN A 1 105 ? -17.755 -0.835 6.062 1.00 96.12 105 GLN A O 1
ATOM 820 N N . GLN A 1 106 ? -17.140 -2.083 7.816 1.00 96.88 106 GLN A N 1
ATOM 821 C CA . GLN A 1 106 ? -16.369 -1.018 8.465 1.00 96.88 106 GLN A CA 1
ATOM 822 C C . GLN A 1 106 ? -15.211 -0.506 7.584 1.00 96.88 106 GLN A C 1
ATOM 824 O O . GLN A 1 106 ? -14.930 0.693 7.571 1.00 96.88 106 GLN A O 1
ATOM 829 N N . ALA A 1 107 ? -14.535 -1.385 6.836 1.00 96.06 107 ALA A N 1
ATOM 830 C CA . ALA A 1 107 ? -13.507 -0.969 5.884 1.00 96.06 107 ALA A CA 1
ATOM 831 C C . ALA A 1 107 ? -14.107 -0.165 4.719 1.00 96.06 107 ALA A C 1
ATOM 833 O O . ALA A 1 107 ? -13.584 0.900 4.397 1.00 96.06 107 ALA A O 1
ATOM 834 N N . ILE A 1 108 ? -15.214 -0.628 4.125 1.00 96.00 108 ILE A N 1
ATOM 835 C CA . ILE A 1 108 ? -15.924 0.078 3.043 1.00 96.00 108 ILE A CA 1
ATOM 836 C C . ILE A 1 108 ? -16.337 1.483 3.495 1.00 96.00 108 ILE A C 1
ATOM 838 O O . ILE A 1 108 ? -16.043 2.458 2.804 1.00 96.00 108 ILE A O 1
ATOM 842 N N . GLU A 1 109 ? -16.938 1.603 4.680 1.00 95.81 109 GLU A N 1
ATOM 843 C CA . GLU A 1 109 ? -17.332 2.890 5.264 1.00 95.81 109 GLU A CA 1
ATOM 844 C C . GLU A 1 109 ? -16.132 3.822 5.460 1.00 95.81 109 GLU A C 1
ATOM 846 O O . GLU A 1 109 ? -16.235 5.024 5.210 1.00 95.81 109 GLU A O 1
ATOM 851 N N . PHE A 1 110 ? -14.971 3.285 5.852 1.00 96.62 110 PHE A N 1
ATOM 852 C CA . PHE A 1 110 ? -13.742 4.068 5.946 1.00 96.62 110 PHE A CA 1
ATOM 853 C C . PHE A 1 110 ? -13.298 4.609 4.576 1.00 96.62 110 PHE A C 1
ATOM 855 O O . PHE A 1 110 ? -12.993 5.799 4.467 1.00 96.62 110 PHE A O 1
ATOM 862 N N . TYR A 1 111 ? -13.296 3.781 3.522 1.00 94.81 111 TYR A N 1
ATOM 863 C CA . TYR A 1 111 ? -12.965 4.240 2.165 1.00 94.81 111 TYR A CA 1
ATOM 864 C C . TYR A 1 111 ? -13.949 5.309 1.678 1.00 94.81 111 TYR A C 1
ATOM 866 O O . TYR A 1 111 ? -13.515 6.374 1.242 1.00 94.81 111 TYR A O 1
ATOM 874 N N . GLN A 1 112 ? -15.256 5.077 1.825 1.00 94.44 112 GLN A N 1
ATOM 875 C CA . GLN A 1 112 ? -16.302 6.014 1.399 1.00 94.44 112 GLN A CA 1
ATOM 876 C C . GLN A 1 112 ? -16.259 7.337 2.170 1.00 94.44 112 GLN A C 1
ATOM 878 O O . GLN A 1 112 ? -16.439 8.400 1.584 1.00 94.44 112 GLN A O 1
ATOM 883 N N . LYS A 1 113 ? -15.962 7.305 3.474 1.00 94.38 113 LYS A N 1
ATOM 884 C CA . LYS A 1 113 ? -15.812 8.518 4.289 1.00 94.38 113 LYS A CA 1
ATOM 885 C C . LYS A 1 113 ? -14.710 9.437 3.757 1.00 94.38 113 LYS A C 1
ATOM 887 O O . LYS A 1 113 ? -14.876 10.654 3.763 1.00 94.38 113 LYS A O 1
ATOM 892 N N . HIS A 1 114 ? -13.575 8.872 3.345 1.00 92.81 114 HIS A N 1
ATOM 893 C CA . HIS A 1 114 ? -12.414 9.650 2.902 1.00 92.81 114 HIS A CA 1
ATOM 894 C C . HIS A 1 114 ? -12.363 9.886 1.386 1.00 92.81 114 HIS A C 1
ATOM 896 O O . HIS A 1 114 ? -11.649 10.791 0.944 1.00 92.81 114 HIS A O 1
ATOM 902 N N . TYR A 1 115 ? -13.130 9.110 0.618 1.00 89.88 115 TYR A N 1
ATOM 903 C CA . TYR A 1 115 ? -13.326 9.248 -0.822 1.00 89.88 115 TYR A CA 1
ATOM 904 C C . TYR A 1 115 ? -14.793 8.958 -1.196 1.00 89.88 115 TYR A C 1
ATOM 906 O O . TYR A 1 115 ? -15.096 7.862 -1.673 1.00 89.88 115 TYR A O 1
ATOM 914 N N . PRO A 1 116 ? -15.708 9.929 -1.021 1.00 88.69 116 PRO A N 1
ATOM 915 C CA . PRO A 1 116 ? -17.138 9.733 -1.292 1.00 88.69 116 PRO A CA 1
ATOM 916 C C . PRO A 1 116 ? -17.448 9.291 -2.727 1.00 88.69 116 PRO A C 1
ATOM 918 O O . PRO A 1 116 ? -18.394 8.543 -2.953 1.00 88.69 116 PRO A O 1
ATOM 921 N N . ASP A 1 117 ? -16.611 9.704 -3.682 1.00 89.56 117 ASP A N 1
ATOM 922 C CA . ASP A 1 117 ? -16.775 9.404 -5.107 1.00 89.56 117 ASP A CA 1
ATOM 923 C C . ASP A 1 117 ? -16.014 8.141 -5.561 1.00 89.56 117 ASP A C 1
ATOM 925 O O . ASP A 1 117 ? -15.985 7.824 -6.754 1.00 89.56 117 ASP A O 1
ATOM 929 N N . MET A 1 118 ? -15.357 7.419 -4.641 1.00 87.25 118 MET A N 1
ATOM 930 C CA . MET A 1 118 ? -14.657 6.179 -4.978 1.00 87.25 118 MET A CA 1
ATOM 931 C C . MET A 1 118 ? -15.672 5.120 -5.404 1.00 87.25 118 MET A C 1
ATOM 933 O O . MET A 1 118 ? -16.609 4.790 -4.674 1.00 87.25 118 MET A O 1
ATOM 937 N N . LYS A 1 119 ? -15.485 4.562 -6.602 1.00 91.69 119 LYS A N 1
ATOM 938 C CA . LYS A 1 119 ? -16.387 3.535 -7.122 1.00 91.69 119 LYS A CA 1
ATOM 939 C C . LYS A 1 119 ? -16.239 2.265 -6.296 1.00 91.69 119 LYS A C 1
ATOM 941 O O . LYS A 1 119 ? -15.133 1.903 -5.899 1.00 91.69 119 LYS A O 1
ATOM 946 N N . MET A 1 120 ? -17.337 1.527 -6.131 1.00 90.12 120 MET A N 1
ATOM 947 C CA . MET A 1 120 ? -17.314 0.278 -5.364 1.00 90.12 120 MET A CA 1
ATOM 948 C C . MET A 1 120 ? -16.286 -0.723 -5.905 1.00 90.12 120 MET A C 1
ATOM 950 O O . MET A 1 120 ? -15.604 -1.360 -5.121 1.00 90.12 120 MET A O 1
ATOM 954 N N . ARG A 1 121 ? -16.076 -0.778 -7.228 1.00 90.19 121 ARG A N 1
ATOM 955 C CA . ARG A 1 121 ? -15.030 -1.616 -7.838 1.00 90.19 121 ARG A CA 1
ATOM 956 C C . ARG A 1 121 ? -13.620 -1.292 -7.326 1.00 90.19 121 ARG A C 1
ATOM 958 O O . ARG A 1 121 ? -12.803 -2.192 -7.153 1.00 90.19 121 ARG A O 1
ATOM 965 N N . ASP A 1 122 ? -13.322 -0.014 -7.112 1.00 88.44 122 ASP A N 1
ATOM 966 C CA . ASP A 1 122 ? -12.015 0.402 -6.602 1.00 88.44 122 ASP A CA 1
ATOM 967 C C . ASP A 1 122 ? -11.889 -0.001 -5.128 1.00 88.44 122 ASP A C 1
ATOM 969 O O . ASP A 1 122 ? -10.885 -0.594 -4.737 1.00 88.44 122 ASP A O 1
ATOM 973 N N . ILE A 1 123 ? -12.949 0.207 -4.337 1.00 92.31 123 ILE A N 1
ATOM 974 C CA . ILE A 1 123 ? -13.020 -0.249 -2.941 1.00 92.31 123 ILE A CA 1
ATOM 975 C C . ILE A 1 123 ? -12.833 -1.768 -2.858 1.00 92.31 123 ILE A C 1
ATOM 977 O O . ILE A 1 123 ? -12.016 -2.233 -2.069 1.00 92.31 123 ILE A O 1
ATOM 981 N N . GLU A 1 124 ? -13.528 -2.539 -3.697 1.00 91.69 124 GLU A N 1
ATOM 982 C CA . GLU A 1 124 ? -13.406 -3.997 -3.806 1.00 91.69 124 GLU A CA 1
ATOM 983 C C . GLU 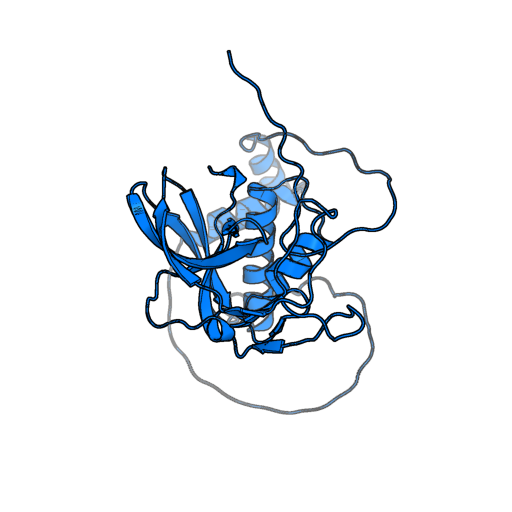A 1 124 ? -11.958 -4.421 -4.076 1.00 91.69 124 GLU A C 1
ATOM 985 O O . GLU A 1 124 ? -11.447 -5.335 -3.428 1.00 91.69 124 GLU A O 1
ATOM 990 N N . SER A 1 125 ? -11.257 -3.712 -4.966 1.00 89.12 125 SER A N 1
ATOM 991 C CA . SER A 1 125 ? -9.838 -3.961 -5.232 1.00 89.12 125 SER A CA 1
ATOM 992 C C . SER A 1 125 ? -8.948 -3.678 -4.018 1.00 89.12 125 SER A C 1
ATOM 994 O O . SER A 1 125 ? -7.954 -4.375 -3.825 1.00 89.12 125 SER A O 1
ATOM 996 N N . HIS A 1 126 ? -9.276 -2.669 -3.211 1.00 92.56 126 HIS A N 1
ATOM 997 C CA . HIS A 1 126 ? -8.542 -2.336 -1.991 1.00 92.56 126 HIS A CA 1
ATOM 998 C C . HIS A 1 126 ? -8.790 -3.355 -0.867 1.00 92.56 126 HIS A C 1
ATOM 1000 O O . HIS A 1 126 ? -7.848 -3.801 -0.210 1.00 92.56 126 HIS A O 1
ATOM 1006 N N . ILE A 1 127 ? -10.047 -3.744 -0.639 1.00 95.19 127 ILE A N 1
ATOM 1007 C CA . ILE A 1 127 ? -10.416 -4.686 0.428 1.00 95.19 127 ILE A CA 1
ATOM 1008 C C . ILE A 1 127 ? -10.041 -6.133 0.096 1.00 95.19 127 ILE A C 1
ATOM 1010 O O . ILE A 1 127 ? -9.883 -6.931 1.014 1.00 95.19 127 ILE A O 1
ATOM 1014 N N . ALA A 1 128 ? -9.824 -6.468 -1.182 1.00 93.25 128 ALA A N 1
ATOM 1015 C CA . ALA A 1 128 ? -9.264 -7.759 -1.584 1.00 93.25 128 ALA A CA 1
ATOM 1016 C C . ALA A 1 128 ? -7.872 -8.017 -0.978 1.00 93.25 128 ALA A C 1
ATOM 1018 O O . ALA A 1 128 ? -7.508 -9.171 -0.764 1.00 93.25 128 ALA A O 1
ATOM 1019 N N . GLY A 1 129 ? -7.121 -6.952 -0.665 1.00 95.19 129 GLY A N 1
ATOM 1020 C CA . GLY A 1 129 ? -5.819 -6.999 0.006 1.00 95.19 129 GLY A CA 1
ATOM 1021 C C . GLY A 1 129 ? -5.887 -7.084 1.538 1.00 95.19 129 GLY A C 1
ATOM 1022 O O . GLY A 1 129 ? -4.865 -6.882 2.194 1.00 95.19 129 GLY A O 1
ATOM 1023 N N . ILE A 1 130 ? -7.068 -7.299 2.134 1.00 97.94 130 ILE A N 1
ATOM 1024 C CA . ILE A 1 130 ? -7.276 -7.325 3.589 1.00 97.94 130 ILE A CA 1
ATOM 1025 C C . ILE A 1 130 ? -7.750 -8.712 4.039 1.00 97.94 130 ILE A C 1
ATOM 1027 O O . ILE A 1 130 ? -8.758 -9.231 3.562 1.00 97.94 130 ILE A O 1
ATOM 1031 N N . ASP A 1 131 ? -7.066 -9.293 5.026 1.00 97.94 131 ASP A N 1
ATOM 1032 C CA . ASP A 1 131 ? -7.513 -10.507 5.710 1.00 97.94 131 ASP A CA 1
ATOM 1033 C C . ASP A 1 131 ? -8.531 -10.161 6.811 1.00 97.94 131 ASP A C 1
ATOM 1035 O O . ASP A 1 131 ? -8.182 -9.892 7.964 1.00 97.94 131 ASP A O 1
ATOM 1039 N N . PHE A 1 132 ? -9.819 -10.207 6.465 1.00 97.00 132 PHE A N 1
ATOM 1040 C CA . PHE A 1 132 ? -10.917 -9.950 7.404 1.00 97.00 132 PHE A CA 1
ATOM 1041 C C . PHE A 1 132 ? -11.120 -11.044 8.458 1.00 97.00 132 PHE A C 1
ATOM 1043 O O . PHE A 1 132 ? -11.889 -10.848 9.408 1.00 97.00 132 PHE A O 1
ATOM 1050 N N . THR A 1 133 ? -10.414 -12.178 8.364 1.00 96.19 133 THR A N 1
ATOM 1051 C CA . THR A 1 133 ? -10.373 -13.135 9.477 1.00 96.19 133 THR A CA 1
ATOM 1052 C C . THR A 1 133 ? -9.622 -12.548 10.675 1.00 96.19 133 THR A C 1
ATOM 1054 O O . THR A 1 133 ? -9.892 -12.910 11.827 1.00 96.19 133 THR A O 1
ATOM 1057 N N . LYS A 1 134 ? -8.747 -11.562 10.442 1.00 96.31 134 LYS A N 1
ATOM 1058 C CA . LYS A 1 134 ? -8.059 -10.790 11.479 1.00 96.31 134 LYS A CA 1
ATOM 1059 C C . LYS A 1 134 ? -8.814 -9.499 11.819 1.00 96.31 134 LYS A C 1
ATOM 1061 O O . LYS A 1 134 ? -9.621 -9.019 11.022 1.00 96.31 134 LYS A O 1
ATOM 1066 N N . PRO A 1 135 ? -8.609 -8.944 13.027 1.00 95.44 135 PRO A N 1
ATOM 1067 C CA . PRO A 1 135 ? -9.176 -7.651 13.395 1.00 95.44 135 PRO A CA 1
ATOM 1068 C C . PRO A 1 135 ? -8.730 -6.524 12.458 1.00 95.44 135 PRO A C 1
ATOM 1070 O O . PRO A 1 135 ? -7.596 -6.512 11.981 1.00 95.44 135 PRO A O 1
ATOM 1073 N N . ILE A 1 136 ? -9.617 -5.548 12.269 1.00 96.75 136 ILE A N 1
ATOM 1074 C CA . ILE A 1 136 ? -9.297 -4.251 11.672 1.00 96.75 136 ILE A CA 1
ATOM 1075 C C . ILE A 1 136 ? -9.598 -3.153 12.688 1.00 96.75 136 ILE A C 1
ATOM 1077 O O . ILE A 1 136 ? -10.482 -3.310 13.533 1.00 96.75 136 ILE A O 1
ATOM 1081 N N . GLU A 1 137 ? -8.880 -2.039 12.605 1.00 96.75 137 GLU A N 1
ATOM 1082 C CA . GLU A 1 137 ? -9.035 -0.919 13.529 1.00 96.75 137 GLU A CA 1
ATOM 1083 C C . GLU A 1 137 ? -8.914 0.410 12.785 1.00 96.75 137 GLU A C 1
ATOM 1085 O O . GLU A 1 137 ? -7.980 0.621 12.011 1.00 96.75 137 GLU A O 1
ATOM 1090 N N . ILE A 1 138 ? -9.833 1.336 13.058 1.00 97.81 138 ILE A N 1
ATOM 1091 C CA . ILE A 1 138 ? -9.663 2.738 12.673 1.00 97.81 138 ILE A CA 1
ATOM 1092 C C . ILE A 1 138 ? -8.862 3.408 13.786 1.00 97.81 138 ILE A C 1
ATOM 1094 O O . ILE A 1 138 ? -9.331 3.521 14.920 1.00 97.81 138 ILE A O 1
ATOM 1098 N N . ILE A 1 139 ? -7.646 3.836 13.468 1.00 97.50 139 ILE A N 1
ATOM 1099 C CA . ILE A 1 139 ? -6.706 4.421 14.425 1.00 97.50 139 ILE A CA 1
ATOM 1100 C C . ILE A 1 139 ? -6.482 5.902 14.136 1.00 97.50 139 ILE A C 1
ATOM 1102 O O . ILE A 1 139 ? -6.495 6.332 12.985 1.00 97.50 139 ILE A O 1
ATOM 1106 N N . LYS A 1 140 ? -6.227 6.683 15.189 1.00 97.50 140 LYS A N 1
ATOM 1107 C CA . LYS A 1 140 ? -5.787 8.080 15.083 1.00 97.50 140 LYS A CA 1
ATOM 1108 C C . LYS A 1 140 ? -4.277 8.145 15.242 1.00 97.50 140 LYS A C 1
ATOM 1110 O O . LYS A 1 140 ? -3.730 7.636 16.220 1.00 97.50 140 LYS A O 1
ATOM 1115 N N . LEU A 1 141 ? -3.614 8.771 14.285 1.00 97.06 141 LEU A N 1
ATOM 1116 C CA . LEU A 1 141 ? -2.168 8.894 14.215 1.00 97.06 141 LEU A CA 1
ATOM 1117 C C . LEU A 1 141 ? -1.797 10.375 14.340 1.00 97.06 141 LEU A C 1
ATOM 1119 O O . LEU A 1 141 ? -2.286 11.178 13.545 1.00 97.06 141 LEU A O 1
ATOM 1123 N N . PRO A 1 142 ? -0.964 10.757 15.321 1.00 97.06 142 PRO A N 1
ATOM 1124 C CA . PRO A 1 142 ? -0.584 12.150 15.497 1.00 97.06 142 PRO A CA 1
ATOM 1125 C C . PRO A 1 142 ? 0.411 12.603 14.423 1.00 97.06 142 PRO A C 1
ATOM 1127 O O . PRO A 1 142 ? 1.206 11.810 13.906 1.00 97.06 142 PRO A O 1
ATOM 1130 N N . GLN A 1 143 ? 0.427 13.906 14.156 1.00 97.00 143 GLN A N 1
ATOM 1131 C CA . GLN A 1 143 ? 1.488 14.583 13.426 1.00 97.00 143 GLN A CA 1
ATOM 1132 C C . GLN A 1 143 ? 2.857 14.184 13.988 1.00 97.00 143 GLN A C 1
ATOM 1134 O O . GLN A 1 143 ? 3.046 14.062 15.199 1.00 97.00 143 GLN A O 1
ATOM 1139 N N . GLY A 1 144 ? 3.838 13.997 13.109 1.00 96.81 144 GLY A N 1
ATOM 1140 C CA . GLY A 1 144 ? 5.179 13.597 13.520 1.00 96.81 144 GLY A CA 1
ATOM 1141 C C . GLY A 1 144 ? 5.337 12.091 13.740 1.00 96.81 144 GLY A C 1
ATOM 1142 O O . GLY A 1 144 ? 6.458 11.633 13.949 1.00 96.81 144 GLY A O 1
ATOM 1143 N N . LYS A 1 145 ? 4.259 11.295 13.669 1.00 97.50 145 LYS A N 1
ATOM 1144 C CA . LYS A 1 145 ? 4.361 9.835 13.746 1.00 97.50 145 LYS A CA 1
ATOM 1145 C C . LYS A 1 145 ? 5.192 9.305 12.579 1.00 97.50 145 LYS A C 1
ATOM 1147 O O . LYS A 1 145 ? 4.890 9.578 11.419 1.00 97.50 145 LYS A O 1
ATOM 1152 N N . GLU A 1 146 ? 6.213 8.522 12.905 1.00 97.94 146 GLU A N 1
ATOM 1153 C CA . GLU A 1 146 ? 6.990 7.770 11.925 1.00 97.94 146 GLU A CA 1
ATOM 1154 C C . GLU A 1 146 ? 6.272 6.473 11.550 1.00 97.94 146 GLU A C 1
ATOM 1156 O O . GLU A 1 146 ? 5.796 5.729 12.414 1.00 97.94 146 GLU A O 1
ATOM 1161 N N . LEU A 1 147 ? 6.213 6.223 10.248 1.00 97.50 147 LEU A N 1
ATOM 1162 C CA . LEU A 1 147 ? 5.697 5.015 9.620 1.00 97.50 147 LEU A CA 1
ATOM 1163 C C . LEU A 1 147 ? 6.666 4.563 8.533 1.00 97.50 147 LEU A C 1
ATOM 1165 O O . LEU A 1 147 ? 7.544 5.314 8.113 1.00 97.50 147 LEU A O 1
ATOM 1169 N N . ILE A 1 148 ? 6.493 3.340 8.056 1.00 98.00 148 ILE A N 1
ATOM 1170 C CA . ILE A 1 148 ? 7.316 2.760 7.002 1.00 98.00 148 ILE A CA 1
ATOM 1171 C C . ILE A 1 148 ? 6.466 2.577 5.754 1.00 98.00 148 ILE A C 1
ATOM 1173 O O . ILE A 1 148 ? 5.325 2.129 5.836 1.00 98.00 148 ILE A O 1
ATOM 1177 N N . GLN A 1 149 ? 7.030 2.895 4.595 1.00 96.19 149 GLN A N 1
ATOM 1178 C CA . GLN A 1 149 ? 6.419 2.638 3.298 1.00 96.19 149 GLN A CA 1
ATOM 1179 C C . GLN A 1 149 ? 7.435 1.992 2.358 1.00 96.19 149 GLN A C 1
ATOM 1181 O O . GLN A 1 149 ? 8.608 2.364 2.339 1.00 96.19 149 GLN A O 1
ATOM 1186 N N . PHE A 1 150 ? 6.969 1.037 1.555 1.00 95.75 150 PHE A N 1
ATOM 1187 C CA . PHE A 1 150 ? 7.724 0.525 0.419 1.00 95.75 150 PHE A CA 1
ATOM 1188 C C . PHE A 1 150 ? 7.393 1.364 -0.817 1.00 95.75 150 PHE A C 1
ATOM 1190 O O . PHE A 1 150 ? 6.258 1.363 -1.293 1.00 95.75 150 PHE A O 1
ATOM 1197 N N . THR A 1 151 ? 8.369 2.123 -1.306 1.00 94.94 151 THR A N 1
ATOM 1198 C CA . THR A 1 151 ? 8.208 3.094 -2.391 1.00 94.94 151 THR A CA 1
ATOM 1199 C C . THR A 1 151 ? 8.824 2.595 -3.696 1.00 94.94 151 THR A C 1
ATOM 1201 O O . THR A 1 151 ? 9.705 1.730 -3.733 1.00 94.94 151 THR A O 1
ATOM 1204 N N . LYS A 1 152 ? 8.335 3.160 -4.800 1.00 95.12 152 LYS A N 1
ATOM 1205 C CA . LYS A 1 152 ? 8.847 2.948 -6.160 1.00 95.12 152 LYS A CA 1
ATOM 1206 C C . LYS A 1 152 ? 9.427 4.265 -6.673 1.00 95.12 152 LYS A C 1
ATOM 1208 O O . LYS A 1 152 ? 9.035 5.325 -6.195 1.00 95.12 152 LYS A O 1
ATOM 1213 N N . VAL A 1 153 ? 10.305 4.217 -7.669 1.00 95.50 153 VAL A N 1
ATOM 1214 C CA . VAL A 1 153 ? 10.745 5.408 -8.410 1.00 95.50 153 VAL A CA 1
ATOM 1215 C C . VAL A 1 153 ? 10.356 5.294 -9.878 1.00 95.50 153 VAL A C 1
ATOM 1217 O O . VAL A 1 153 ? 10.309 4.193 -10.428 1.00 95.50 153 VAL A O 1
ATOM 1220 N N . ASN A 1 154 ? 10.057 6.422 -10.515 1.00 95.56 154 ASN A N 1
ATOM 1221 C CA . ASN A 1 154 ? 9.848 6.477 -11.962 1.00 95.56 154 ASN A CA 1
ATOM 1222 C C . ASN A 1 154 ? 11.194 6.551 -12.724 1.00 95.56 154 ASN A C 1
ATOM 1224 O O . ASN A 1 154 ? 12.270 6.499 -12.119 1.00 95.56 154 ASN A O 1
ATOM 1228 N N . THR A 1 155 ? 11.146 6.656 -14.055 1.00 96.31 155 THR A N 1
ATOM 1229 C CA . THR A 1 155 ? 12.343 6.775 -14.917 1.00 96.31 155 THR A CA 1
ATOM 1230 C C . THR A 1 155 ? 13.198 8.013 -14.620 1.00 96.31 155 THR A C 1
ATOM 1232 O O . THR A 1 155 ? 14.393 8.010 -14.898 1.00 96.31 155 THR A O 1
ATOM 1235 N N . GLU A 1 156 ? 12.622 9.045 -14.003 1.00 96.12 156 GLU A N 1
ATOM 1236 C CA . GLU A 1 156 ? 13.300 10.291 -13.616 1.00 96.12 156 GLU A CA 1
ATOM 1237 C C . GLU A 1 156 ? 13.889 10.234 -12.195 1.00 96.12 156 GLU A C 1
ATOM 1239 O O . GLU A 1 156 ? 14.531 11.179 -11.744 1.00 96.12 156 GLU A O 1
ATOM 1244 N N . GLY A 1 157 ? 13.668 9.133 -11.467 1.00 92.81 157 GLY A N 1
ATOM 1245 C CA . GLY A 1 157 ? 14.085 8.983 -10.071 1.00 92.81 157 GLY A CA 1
ATOM 1246 C C . GLY A 1 157 ? 13.129 9.611 -9.051 1.00 92.81 157 GLY A C 1
ATOM 1247 O O . GLY A 1 157 ? 13.437 9.619 -7.860 1.00 92.81 157 GLY A O 1
ATOM 1248 N N . THR A 1 158 ? 11.961 10.100 -9.475 1.00 94.25 158 THR A N 1
ATOM 1249 C CA . THR A 1 158 ? 10.945 10.646 -8.567 1.00 94.25 158 THR A CA 1
ATOM 1250 C C . THR A 1 158 ? 10.298 9.529 -7.750 1.00 94.25 158 THR A C 1
ATOM 1252 O O . THR A 1 158 ? 9.801 8.551 -8.313 1.00 94.25 158 THR A O 1
ATOM 1255 N N . VAL A 1 159 ? 10.275 9.690 -6.422 1.00 92.56 159 VAL A N 1
ATOM 1256 C CA . VAL A 1 159 ? 9.646 8.745 -5.486 1.00 92.56 159 VAL A CA 1
ATOM 1257 C C . VAL A 1 159 ? 8.124 8.795 -5.613 1.00 92.56 159 VAL A C 1
ATOM 1259 O O . VAL A 1 159 ? 7.494 9.832 -5.411 1.00 92.56 159 VAL A O 1
ATOM 1262 N N . LEU A 1 160 ? 7.529 7.643 -5.904 1.00 90.38 160 LEU A N 1
ATOM 1263 C CA . LEU A 1 160 ? 6.092 7.428 -5.998 1.00 90.38 160 LEU A CA 1
ATOM 1264 C C . LEU A 1 160 ? 5.582 6.904 -4.654 1.00 90.38 160 LEU A C 1
ATOM 1266 O O . LEU A 1 160 ? 5.761 5.728 -4.323 1.00 90.38 160 LEU A O 1
ATOM 1270 N N . ARG A 1 161 ? 4.957 7.788 -3.871 1.00 89.50 161 ARG A N 1
ATOM 1271 C CA . ARG A 1 161 ? 4.367 7.440 -2.571 1.00 89.50 161 ARG A CA 1
ATOM 1272 C C . ARG A 1 161 ? 2.958 6.889 -2.736 1.00 89.50 161 ARG A C 1
ATOM 1274 O O . ARG A 1 161 ? 2.148 7.454 -3.471 1.00 89.50 161 ARG A O 1
ATOM 1281 N N . GLY A 1 162 ? 2.673 5.791 -2.047 1.00 90.56 162 GLY A N 1
ATOM 1282 C CA . GLY A 1 162 ? 1.350 5.168 -1.974 1.00 90.56 162 GLY A CA 1
ATOM 1283 C C . GLY A 1 162 ? 0.553 5.644 -0.760 1.00 90.56 162 GLY A C 1
ATOM 1284 O O . GLY A 1 162 ? 0.954 6.589 -0.082 1.00 90.56 162 GLY A O 1
ATOM 1285 N N . ASP A 1 163 ? -0.544 4.946 -0.485 1.00 94.56 163 ASP A N 1
ATOM 1286 C CA . ASP A 1 163 ? -1.445 5.226 0.645 1.00 94.56 163 ASP A CA 1
ATOM 1287 C C . ASP A 1 163 ? -1.299 4.180 1.766 1.00 94.56 163 ASP A C 1
ATOM 1289 O O . ASP A 1 163 ? -1.904 4.300 2.827 1.00 94.56 163 ASP A O 1
ATOM 1293 N N . TYR A 1 164 ? -0.504 3.135 1.527 1.00 96.25 164 TYR A N 1
ATOM 1294 C CA . TYR A 1 164 ? -0.276 2.042 2.465 1.00 96.25 164 TYR A CA 1
ATOM 1295 C C . TYR A 1 164 ? 1.058 2.208 3.178 1.00 96.25 164 TYR A C 1
ATOM 1297 O O . TYR A 1 164 ? 2.083 2.525 2.566 1.00 96.25 164 TYR A O 1
ATOM 1305 N N . TYR A 1 165 ? 1.021 1.962 4.480 1.00 97.88 165 TYR A N 1
ATOM 1306 C CA . TYR A 1 165 ? 2.136 2.077 5.403 1.00 97.88 165 TYR A CA 1
ATOM 1307 C C . TYR A 1 165 ? 2.172 0.860 6.328 1.00 97.88 165 TYR A C 1
ATOM 1309 O O . TYR A 1 165 ? 1.222 0.084 6.405 1.00 97.88 165 TYR A O 1
ATOM 1317 N N . THR A 1 166 ? 3.247 0.713 7.090 1.00 97.88 166 THR A N 1
ATOM 1318 C CA . THR A 1 166 ? 3.326 -0.216 8.215 1.00 97.88 166 THR A CA 1
ATOM 1319 C C . THR A 1 166 ? 4.044 0.436 9.391 1.00 97.88 166 THR A C 1
ATOM 1321 O O . THR A 1 166 ? 4.921 1.281 9.214 1.00 97.88 166 THR A O 1
ATOM 1324 N N . ASP A 1 167 ? 3.661 0.058 10.605 1.00 96.44 167 ASP A N 1
ATOM 1325 C CA . ASP A 1 167 ? 4.372 0.398 11.838 1.00 96.44 167 ASP A CA 1
ATOM 1326 C C . ASP A 1 167 ? 5.368 -0.699 12.259 1.00 96.44 167 ASP A C 1
ATOM 1328 O O . ASP A 1 167 ? 6.117 -0.508 13.218 1.00 96.44 167 ASP A O 1
ATOM 1332 N N . ASN A 1 168 ? 5.417 -1.829 11.538 1.00 96.56 168 ASN A N 1
ATOM 1333 C CA . ASN A 1 168 ? 6.333 -2.930 11.815 1.00 96.56 168 ASN A CA 1
ATOM 1334 C C . ASN A 1 168 ? 7.578 -2.865 10.910 1.00 96.56 168 ASN A C 1
ATOM 1336 O O . ASN A 1 168 ? 7.485 -3.150 9.713 1.00 96.56 168 ASN A O 1
ATOM 1340 N N . PRO A 1 169 ? 8.777 -2.586 11.456 1.00 96.00 169 PRO A N 1
ATOM 1341 C CA . PRO A 1 169 ? 10.005 -2.566 10.673 1.00 96.00 169 PRO A CA 1
ATOM 1342 C C . PRO A 1 169 ? 10.459 -3.945 10.203 1.00 96.00 169 PRO A C 1
ATOM 1344 O O . PRO A 1 169 ? 11.406 -4.007 9.431 1.00 96.00 169 PRO A O 1
ATOM 1347 N N . ASN A 1 170 ? 9.841 -5.040 10.625 1.00 96.69 170 ASN A N 1
ATOM 1348 C CA . ASN A 1 170 ? 10.236 -6.367 10.161 1.00 96.69 170 ASN A CA 1
ATOM 1349 C C . ASN A 1 170 ? 9.402 -6.864 8.979 1.00 96.69 170 ASN A C 1
ATOM 1351 O O . ASN A 1 170 ? 9.814 -7.835 8.358 1.00 96.69 170 ASN A O 1
ATOM 1355 N N . ASN A 1 171 ? 8.297 -6.185 8.645 1.00 96.31 171 ASN A N 1
ATOM 1356 C CA . ASN A 1 171 ? 7.491 -6.566 7.491 1.00 96.31 171 ASN A CA 1
ATOM 1357 C C . ASN A 1 171 ? 8.301 -6.437 6.195 1.00 96.31 171 ASN A C 1
ATOM 1359 O O . ASN A 1 171 ? 9.041 -5.465 5.993 1.00 96.31 171 ASN A O 1
ATOM 1363 N N . THR A 1 172 ? 8.104 -7.398 5.308 1.00 97.62 172 THR A N 1
ATOM 1364 C CA . THR A 1 172 ? 8.605 -7.419 3.935 1.00 97.62 1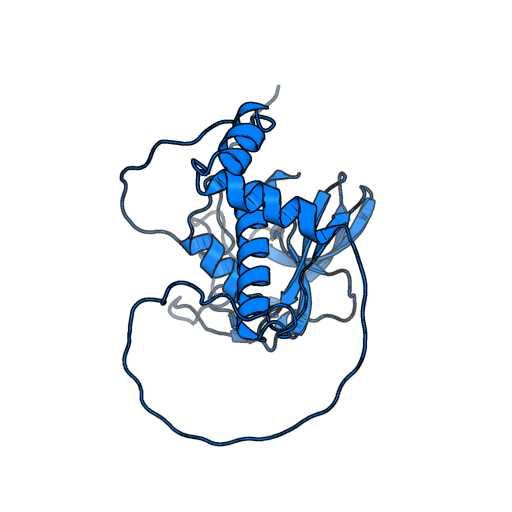72 THR A CA 1
ATOM 1365 C C . THR A 1 172 ? 7.515 -6.959 2.953 1.00 97.62 172 THR A C 1
ATOM 1367 O O . THR A 1 172 ? 6.348 -6.854 3.335 1.00 97.62 172 THR A O 1
ATOM 1370 N N . PRO A 1 173 ? 7.853 -6.660 1.683 1.00 97.12 173 PRO A N 1
ATOM 1371 C CA . PRO A 1 173 ? 6.842 -6.354 0.669 1.00 97.12 173 PRO A CA 1
ATOM 1372 C C . PRO A 1 173 ? 5.819 -7.485 0.471 1.00 97.12 173 PRO A C 1
ATOM 1374 O O . PRO A 1 173 ? 4.624 -7.204 0.408 1.00 97.12 173 PRO A O 1
ATOM 1377 N N . GLY A 1 174 ? 6.274 -8.745 0.434 1.00 97.06 174 GLY A N 1
ATOM 1378 C CA . GLY A 1 174 ? 5.411 -9.916 0.234 1.00 97.06 174 GLY A CA 1
ATOM 1379 C C . GLY A 1 174 ? 4.397 -10.095 1.364 1.00 97.06 174 GLY A C 1
ATOM 1380 O O . GLY A 1 174 ? 3.210 -10.285 1.111 1.00 97.06 174 GLY A O 1
ATOM 1381 N N . GLU A 1 175 ? 4.823 -9.887 2.612 1.00 98.06 175 GLU A N 1
ATOM 1382 C CA . GLU A 1 175 ? 3.923 -9.896 3.772 1.00 98.06 175 GLU A CA 1
ATOM 1383 C C . GLU A 1 175 ? 2.880 -8.766 3.726 1.00 98.06 175 GLU A C 1
ATOM 1385 O O . GLU A 1 175 ? 1.856 -8.832 4.402 1.00 98.06 175 GLU A O 1
ATOM 1390 N N . LEU A 1 176 ? 3.122 -7.714 2.943 1.00 97.19 176 LEU A N 1
ATOM 1391 C CA . LEU A 1 176 ? 2.214 -6.582 2.757 1.00 97.19 176 LEU A CA 1
ATOM 1392 C C . LEU A 1 176 ? 1.399 -6.660 1.460 1.00 97.19 176 LEU A C 1
ATOM 1394 O O . LEU A 1 176 ? 0.725 -5.689 1.117 1.00 97.19 176 LEU A O 1
ATOM 1398 N N . GLY A 1 177 ? 1.450 -7.779 0.735 1.00 95.44 177 GLY A N 1
ATOM 1399 C CA . GLY A 1 177 ? 0.658 -7.958 -0.481 1.00 95.44 177 GLY A CA 1
ATOM 1400 C C . GLY A 1 177 ? 1.226 -7.239 -1.712 1.00 95.44 177 GLY A C 1
ATOM 1401 O O . GLY A 1 177 ? 0.482 -6.925 -2.641 1.00 95.44 177 GLY A O 1
ATOM 1402 N N . VAL A 1 178 ? 2.525 -6.904 -1.719 1.00 93.94 178 VAL A N 1
ATOM 1403 C CA . VAL A 1 178 ? 3.179 -6.163 -2.814 1.00 93.94 178 VAL A CA 1
ATOM 1404 C C . VAL A 1 178 ? 4.464 -6.859 -3.258 1.00 93.94 178 VAL A C 1
ATOM 1406 O O . VAL A 1 178 ? 5.264 -7.313 -2.444 1.00 93.94 178 VAL A O 1
ATOM 1409 N N . SER A 1 179 ? 4.721 -6.899 -4.566 1.00 96.19 179 SER A N 1
ATOM 1410 C CA . SER A 1 179 ? 5.976 -7.443 -5.086 1.00 96.19 179 SER A CA 1
ATOM 1411 C C . SER A 1 179 ? 7.197 -6.637 -4.615 1.00 96.19 179 SER A C 1
ATOM 1413 O O . SER A 1 179 ? 7.211 -5.404 -4.639 1.00 96.19 179 SER A O 1
ATOM 1415 N N . ASP A 1 180 ? 8.274 -7.343 -4.261 1.00 97.12 180 ASP A N 1
ATOM 1416 C CA . ASP A 1 180 ? 9.584 -6.755 -3.959 1.00 97.12 180 ASP A CA 1
ATOM 1417 C C . ASP A 1 180 ? 10.209 -6.043 -5.170 1.00 97.12 180 ASP A C 1
ATOM 1419 O O . ASP A 1 180 ? 11.071 -5.175 -5.016 1.00 97.12 180 ASP A O 1
ATOM 1423 N N . LYS A 1 181 ? 9.765 -6.389 -6.380 1.00 97.81 181 LYS A N 1
ATOM 1424 C CA . LYS A 1 181 ? 10.247 -5.844 -7.645 1.00 97.81 181 LYS A CA 1
ATOM 1425 C C . LYS A 1 181 ? 9.120 -5.196 -8.426 1.00 97.81 181 LYS A C 1
ATOM 1427 O O . LYS A 1 181 ? 7.969 -5.611 -8.384 1.00 97.81 181 LYS A O 1
ATOM 1432 N N . TYR A 1 182 ? 9.472 -4.222 -9.248 1.00 97.75 182 TYR A N 1
ATOM 1433 C CA . TYR A 1 182 ? 8.527 -3.570 -10.141 1.00 97.75 182 TYR A CA 1
ATOM 1434 C C . TYR A 1 182 ? 9.190 -3.167 -11.451 1.00 97.75 182 TYR A C 1
ATOM 1436 O O . TYR A 1 182 ? 10.389 -2.898 -11.505 1.00 97.75 182 TYR A O 1
ATOM 1444 N N . ASN A 1 183 ? 8.381 -3.111 -12.501 1.00 98.06 183 ASN A N 1
ATOM 1445 C CA . ASN A 1 183 ? 8.731 -2.472 -13.756 1.00 98.06 183 ASN A CA 1
ATOM 1446 C C . ASN A 1 183 ? 8.543 -0.953 -13.609 1.00 98.06 183 ASN A C 1
ATOM 1448 O O . ASN A 1 183 ? 7.466 -0.494 -13.208 1.00 98.06 183 ASN A O 1
ATOM 1452 N N . VAL A 1 184 ? 9.597 -0.181 -13.879 1.00 96.69 184 VAL A N 1
ATOM 1453 C CA . VAL A 1 184 ? 9.627 1.283 -13.719 1.00 96.69 184 VAL A CA 1
ATOM 1454 C C . VAL A 1 184 ? 8.599 1.930 -14.647 1.00 96.69 184 VAL A C 1
ATOM 1456 O O . VAL A 1 184 ? 8.395 1.471 -15.764 1.00 96.69 184 VAL A O 1
ATOM 1459 N N . ARG A 1 185 ? 7.930 2.998 -14.201 1.00 93.69 185 ARG A N 1
ATOM 1460 C CA . ARG A 1 185 ? 6.966 3.748 -15.025 1.00 93.69 185 ARG A CA 1
ATOM 1461 C C . ARG A 1 185 ? 7.587 5.015 -15.595 1.00 93.69 185 ARG A C 1
ATOM 1463 O O . ARG A 1 185 ? 8.364 5.671 -14.904 1.00 93.69 185 ARG A O 1
ATOM 1470 N N . ASP A 1 186 ? 7.205 5.362 -16.821 1.00 94.25 186 ASP A N 1
ATOM 1471 C CA . ASP A 1 186 ? 7.681 6.562 -17.512 1.00 94.25 186 ASP A CA 1
ATOM 1472 C C . ASP A 1 186 ? 6.588 7.648 -17.586 1.00 94.25 186 ASP A C 1
ATOM 1474 O O . ASP A 1 186 ? 5.617 7.480 -18.336 1.00 94.25 186 ASP A O 1
ATOM 1478 N N . PRO A 1 187 ? 6.710 8.764 -16.840 1.00 92.50 187 PRO A N 1
ATOM 1479 C CA . PRO A 1 187 ? 5.734 9.852 -16.889 1.00 92.50 187 PRO A CA 1
ATOM 1480 C C . PRO A 1 187 ? 5.672 10.523 -18.269 1.00 92.50 187 PRO A C 1
ATOM 1482 O O . PRO A 1 187 ? 4.610 11.003 -18.661 1.00 92.50 187 PRO A O 1
ATOM 1485 N N . ASN A 1 188 ? 6.760 10.490 -19.045 1.00 93.81 188 ASN A N 1
ATOM 1486 C CA . ASN A 1 188 ? 6.830 11.111 -20.371 1.00 93.81 188 ASN A CA 1
ATOM 1487 C C . ASN A 1 188 ? 6.168 10.259 -21.466 1.00 93.81 188 ASN A C 1
ATOM 1489 O O . ASN A 1 188 ? 5.997 10.716 -22.595 1.00 93.81 188 ASN A O 1
ATOM 1493 N N . ASN A 1 189 ? 5.748 9.036 -21.130 1.00 91.44 189 ASN A N 1
ATOM 1494 C CA . ASN A 1 189 ? 5.060 8.109 -22.025 1.00 91.44 189 ASN A CA 1
ATOM 1495 C C . ASN A 1 189 ? 3.728 7.627 -21.425 1.00 91.44 189 ASN A C 1
ATOM 1497 O O . ASN A 1 189 ? 3.391 6.440 -21.460 1.00 91.44 189 ASN A O 1
ATOM 1501 N N . GLY A 1 190 ? 2.975 8.548 -20.816 1.00 91.31 190 GLY A N 1
ATOM 1502 C CA . GLY A 1 190 ? 1.649 8.257 -20.267 1.00 91.31 190 GLY A CA 1
ATOM 1503 C C . GLY A 1 190 ? 1.666 7.243 -19.121 1.00 91.31 190 GLY A C 1
ATOM 1504 O O . GLY A 1 190 ? 0.738 6.448 -19.001 1.00 91.31 190 GLY A O 1
ATOM 1505 N N . TRP A 1 191 ? 2.726 7.233 -18.305 1.00 91.12 191 TRP A N 1
ATOM 1506 C CA . TRP A 1 191 ? 2.881 6.358 -17.133 1.00 91.12 191 TRP A CA 1
ATOM 1507 C C . TRP A 1 191 ? 2.897 4.852 -17.429 1.00 91.12 191 TRP A C 1
ATOM 1509 O O . TRP A 1 191 ? 2.650 4.032 -16.533 1.00 91.12 191 TRP A O 1
ATOM 1519 N N . LYS A 1 192 ? 3.232 4.476 -18.669 1.00 92.81 192 LYS A N 1
ATOM 1520 C CA . LYS A 1 192 ? 3.435 3.078 -19.064 1.00 92.81 192 LYS A CA 1
ATOM 1521 C C . LYS A 1 192 ? 4.634 2.473 -18.338 1.00 92.81 192 LYS A C 1
ATOM 1523 O O . LYS A 1 192 ? 5.626 3.152 -18.073 1.00 92.81 192 LYS A O 1
AT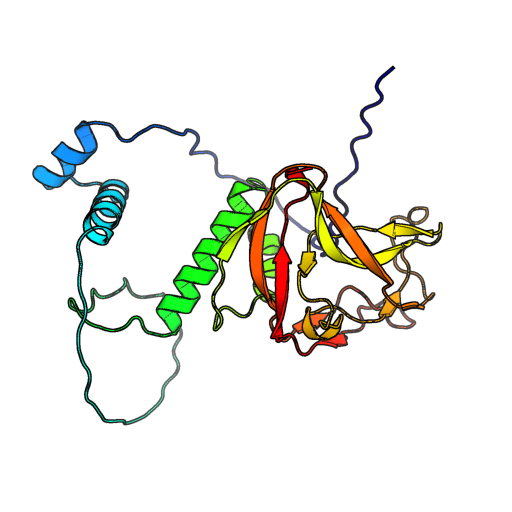OM 1528 N N . GLN A 1 193 ? 4.533 1.184 -18.028 1.00 94.88 193 GLN A N 1
ATOM 1529 C CA . GLN A 1 193 ? 5.648 0.408 -17.493 1.00 94.88 193 GLN A CA 1
ATOM 1530 C C . GLN A 1 193 ? 6.695 0.157 -18.584 1.00 94.88 193 GLN A C 1
ATOM 1532 O O . GLN A 1 193 ? 6.359 -0.117 -19.735 1.00 94.88 193 GLN A O 1
ATOM 1537 N N . THR A 1 194 ? 7.965 0.258 -18.210 1.00 96.88 194 THR A N 1
ATOM 1538 C CA . THR A 1 194 ? 9.124 -0.071 -19.040 1.00 96.88 194 THR A CA 1
ATOM 1539 C C . THR A 1 194 ? 9.620 -1.481 -18.706 1.00 96.88 194 THR A C 1
ATOM 1541 O O . THR A 1 194 ? 9.200 -2.093 -17.725 1.00 96.88 194 THR A O 1
ATOM 1544 N N . GLN A 1 195 ? 10.557 -2.008 -19.493 1.00 97.44 195 GLN A N 1
ATOM 1545 C CA . GLN A 1 195 ? 11.224 -3.282 -19.185 1.00 97.44 195 GLN A CA 1
ATOM 1546 C C . GLN A 1 195 ? 12.314 -3.151 -18.100 1.00 97.44 195 GLN A C 1
ATOM 1548 O O . GLN A 1 195 ? 12.913 -4.146 -17.699 1.00 97.44 195 GLN A O 1
ATOM 1553 N N . GLU A 1 196 ? 12.581 -1.939 -17.602 1.00 97.75 196 GLU A N 1
ATOM 1554 C CA . GLU A 1 196 ? 13.510 -1.724 -16.492 1.00 97.75 196 GLU A CA 1
ATOM 1555 C C . GLU A 1 196 ? 12.879 -2.228 -15.190 1.00 97.75 196 GLU A C 1
ATOM 1557 O O . GLU A 1 196 ? 11.811 -1.765 -14.790 1.00 97.75 196 GLU A O 1
ATOM 1562 N N . VAL A 1 197 ? 13.552 -3.160 -14.514 1.00 98.06 197 VAL A N 1
ATOM 1563 C CA . VAL A 1 197 ? 13.099 -3.721 -13.237 1.00 98.06 197 VAL A CA 1
ATOM 1564 C C . VAL A 1 197 ? 13.934 -3.160 -12.094 1.00 98.06 197 VAL A C 1
ATOM 1566 O O . VAL A 1 197 ? 15.164 -3.217 -12.127 1.00 98.06 197 VAL A O 1
ATOM 1569 N N . LYS A 1 198 ? 13.262 -2.670 -11.052 1.00 98.19 198 LYS A N 1
ATOM 1570 C CA . LYS A 1 198 ? 13.873 -2.214 -9.797 1.00 98.19 198 LYS A CA 1
ATOM 1571 C C . LYS A 1 198 ? 13.266 -2.932 -8.602 1.00 98.19 198 LYS A C 1
ATOM 1573 O O . LYS A 1 198 ? 12.188 -3.511 -8.698 1.00 98.19 198 LYS A O 1
ATOM 1578 N N . THR A 1 199 ? 13.968 -2.868 -7.477 1.00 98.19 199 THR A N 1
ATOM 1579 C CA . THR A 1 199 ? 13.471 -3.309 -6.170 1.00 98.19 199 THR A CA 1
ATOM 1580 C C . THR A 1 199 ? 12.825 -2.129 -5.451 1.00 98.19 199 THR A C 1
ATOM 1582 O O . THR A 1 199 ? 13.294 -0.996 -5.588 1.00 98.19 199 THR A O 1
ATOM 1585 N N . VAL A 1 200 ? 11.739 -2.374 -4.718 1.00 96.06 200 VAL A N 1
ATOM 1586 C CA . VAL A 1 200 ? 11.113 -1.353 -3.867 1.00 96.06 200 VAL A CA 1
ATOM 1587 C C . VAL A 1 200 ? 12.085 -0.868 -2.791 1.00 96.06 200 VAL A C 1
ATOM 1589 O O . VAL A 1 200 ? 12.885 -1.639 -2.257 1.00 96.06 200 VAL A O 1
ATOM 1592 N N . THR A 1 201 ? 12.002 0.413 -2.451 1.00 96.31 201 THR A N 1
ATOM 1593 C CA . THR A 1 201 ? 12.812 1.006 -1.384 1.00 96.31 201 THR A CA 1
ATOM 1594 C C . THR A 1 201 ? 11.991 1.062 -0.110 1.00 96.31 201 THR A C 1
ATOM 1596 O O . THR A 1 201 ? 10.834 1.465 -0.129 1.00 96.31 201 THR A O 1
ATOM 1599 N N . LYS A 1 202 ? 12.584 0.676 1.016 1.00 96.69 202 LYS A N 1
ATOM 1600 C CA . LYS A 1 202 ? 11.966 0.848 2.328 1.00 96.69 202 LYS A CA 1
ATOM 1601 C C . LYS A 1 202 ? 12.313 2.226 2.880 1.00 96.69 202 LYS A C 1
ATOM 1603 O O . LYS A 1 202 ? 13.479 2.492 3.164 1.00 96.69 202 LYS A O 1
ATOM 1608 N N . GLU A 1 203 ? 11.311 3.074 3.055 1.00 95.06 203 GLU A N 1
ATOM 1609 C CA . GLU A 1 203 ? 11.467 4.434 3.571 1.00 95.06 203 GLU A CA 1
ATOM 1610 C C . GLU A 1 203 ? 10.730 4.605 4.896 1.00 95.06 203 GLU A C 1
ATOM 1612 O O . GLU A 1 203 ? 9.604 4.132 5.056 1.00 95.06 203 GLU A O 1
ATOM 1617 N N . THR A 1 204 ? 11.345 5.335 5.826 1.00 96.50 204 THR A N 1
ATOM 1618 C CA . THR A 1 204 ? 10.636 5.906 6.973 1.00 96.50 204 THR A CA 1
ATOM 1619 C C . THR A 1 204 ? 10.061 7.256 6.560 1.00 96.50 204 THR A C 1
ATOM 1621 O O . THR A 1 204 ? 10.778 8.112 6.044 1.00 96.50 204 THR A O 1
ATOM 1624 N N . THR A 1 205 ? 8.770 7.453 6.796 1.00 93.19 205 THR A N 1
ATOM 1625 C CA . THR A 1 205 ? 8.044 8.689 6.513 1.00 93.19 205 THR A CA 1
ATOM 1626 C C . THR A 1 205 ? 7.403 9.224 7.780 1.00 93.19 205 THR A C 1
ATOM 1628 O O . THR A 1 205 ? 6.901 8.469 8.612 1.00 93.19 205 THR A O 1
ATOM 1631 N N . THR A 1 206 ? 7.391 10.542 7.910 1.00 95.75 206 THR A N 1
ATOM 1632 C CA . THR A 1 206 ? 6.777 11.238 9.037 1.00 95.75 206 THR A CA 1
ATOM 1633 C C . THR A 1 206 ? 5.445 11.826 8.598 1.00 95.75 206 THR A C 1
ATOM 1635 O O . THR A 1 206 ? 5.375 12.479 7.556 1.00 95.75 206 THR A O 1
ATOM 1638 N N . LEU A 1 207 ? 4.386 11.612 9.379 1.00 95.06 207 LEU A N 1
ATOM 1639 C CA . LEU A 1 207 ? 3.083 12.200 9.077 1.00 95.06 207 LEU A CA 1
ATOM 1640 C C . LEU A 1 207 ? 3.128 13.733 9.210 1.00 95.06 207 LEU A C 1
ATOM 1642 O O . LEU A 1 207 ? 3.529 14.236 10.265 1.00 95.06 207 LEU A O 1
ATOM 1646 N N . PRO A 1 208 ? 2.707 14.493 8.182 1.00 94.00 208 PRO A N 1
ATOM 1647 C CA . PRO A 1 208 ? 2.810 15.952 8.192 1.00 94.00 208 PRO A CA 1
ATOM 1648 C C . PRO A 1 208 ? 1.739 16.632 9.058 1.00 94.00 208 PRO A C 1
ATOM 1650 O O . PRO A 1 208 ? 1.931 17.776 9.464 1.00 94.00 208 PRO A O 1
ATOM 1653 N N . LYS A 1 209 ? 0.636 15.941 9.363 1.00 95.56 209 LYS A N 1
ATOM 1654 C CA . LYS A 1 209 ? -0.423 16.358 10.295 1.00 95.56 209 LYS A CA 1
ATOM 1655 C C . LYS A 1 209 ? -1.132 15.123 10.860 1.00 95.56 209 LYS A C 1
ATOM 1657 O O . LYS A 1 209 ? -0.847 14.008 10.418 1.00 95.56 209 LYS A O 1
ATOM 1662 N N . ASP A 1 210 ? -2.009 15.322 11.838 1.00 96.88 210 ASP A N 1
ATOM 1663 C CA . ASP A 1 210 ? -2.849 14.253 12.386 1.00 96.88 210 ASP A CA 1
ATOM 1664 C C . ASP A 1 210 ? -3.676 13.589 11.272 1.00 96.88 210 ASP A C 1
ATOM 1666 O O . ASP A 1 210 ? -4.169 14.272 10.372 1.00 96.88 210 ASP A O 1
ATOM 1670 N N . ALA A 1 211 ? -3.838 12.268 11.340 1.00 96.88 211 ALA A N 1
ATOM 1671 C CA . ALA A 1 211 ? -4.595 11.499 10.356 1.00 96.88 211 ALA A CA 1
ATOM 1672 C C . ALA A 1 211 ? -5.309 10.297 10.980 1.00 96.88 211 ALA A C 1
ATOM 1674 O O . ALA A 1 211 ? -4.893 9.757 12.007 1.00 96.88 211 ALA A O 1
ATOM 1675 N N . GLU A 1 212 ? -6.375 9.850 10.329 1.00 97.62 212 GLU A N 1
ATOM 1676 C CA . GLU A 1 212 ? -7.017 8.567 10.589 1.00 97.62 212 GLU A CA 1
ATOM 1677 C C . GLU A 1 212 ? -6.481 7.509 9.619 1.00 97.62 212 GLU A C 1
ATOM 1679 O O . GLU A 1 212 ? -6.285 7.774 8.432 1.00 97.62 212 GLU A O 1
ATOM 1684 N N . GLY A 1 213 ? -6.231 6.302 10.120 1.00 97.88 213 GLY A N 1
ATOM 1685 C CA . GLY A 1 213 ? -5.766 5.176 9.318 1.00 97.88 213 GLY A CA 1
ATOM 1686 C C . GLY A 1 213 ? -6.600 3.927 9.560 1.00 97.88 213 GLY A C 1
ATOM 1687 O O . GLY A 1 213 ? -7.044 3.685 10.681 1.00 97.88 213 GLY A O 1
ATOM 1688 N N . LEU A 1 214 ? -6.772 3.114 8.521 1.00 98.38 214 LEU A N 1
ATOM 1689 C CA . LEU A 1 214 ? -7.348 1.777 8.621 1.00 98.38 214 LEU A CA 1
ATOM 1690 C C . LEU A 1 214 ? -6.215 0.763 8.806 1.00 98.38 214 LEU A C 1
ATOM 1692 O O . LEU A 1 214 ? -5.521 0.409 7.849 1.00 98.38 214 LEU A O 1
ATOM 1696 N N . LYS A 1 215 ? -6.014 0.311 10.045 1.00 98.56 215 LYS A N 1
ATOM 1697 C CA . LYS A 1 215 ? -5.055 -0.739 10.392 1.00 98.56 215 LYS A CA 1
ATOM 1698 C C . LYS A 1 215 ? -5.683 -2.110 10.167 1.00 98.56 215 LYS A C 1
ATOM 1700 O O . LYS A 1 215 ? -6.799 -2.366 10.611 1.00 98.56 215 LYS A O 1
ATOM 1705 N N . SER A 1 216 ? -4.970 -2.985 9.470 1.00 98.50 216 SER A N 1
ATOM 1706 C CA . SER A 1 216 ? -5.439 -4.325 9.113 1.00 98.50 216 SER A CA 1
ATOM 1707 C C . SER A 1 216 ? -4.274 -5.290 8.885 1.00 98.50 216 SER A C 1
ATOM 1709 O O . SER A 1 216 ? -3.108 -4.888 8.879 1.00 98.50 216 SER A O 1
ATOM 1711 N N . THR A 1 217 ? -4.588 -6.569 8.693 1.00 98.44 217 THR A N 1
ATOM 1712 C CA . THR A 1 217 ? -3.639 -7.578 8.211 1.00 98.44 217 THR A CA 1
ATOM 1713 C C . THR A 1 217 ? -3.801 -7.743 6.702 1.00 98.44 217 THR A C 1
ATOM 1715 O O . THR A 1 217 ? -4.928 -7.796 6.210 1.00 98.44 217 THR A O 1
ATOM 1718 N N . SER A 1 218 ? -2.688 -7.797 5.970 1.00 98.12 218 SER A N 1
ATOM 1719 C CA . SER A 1 218 ? -2.695 -8.048 4.526 1.00 98.12 218 SER A CA 1
ATOM 1720 C C . SER A 1 218 ? -3.151 -9.478 4.220 1.00 98.12 218 SER A C 1
ATOM 1722 O O . SER A 1 218 ? -2.795 -10.405 4.952 1.00 98.12 218 SER A O 1
ATOM 1724 N N . SER A 1 219 ? -3.948 -9.664 3.171 1.00 97.62 219 SER A N 1
ATOM 1725 C CA . SER A 1 219 ? -4.324 -10.990 2.673 1.00 97.62 219 SER A CA 1
ATOM 1726 C C . SER A 1 219 ? -3.242 -11.576 1.767 1.00 97.62 219 SER A C 1
ATOM 1728 O O . SER A 1 219 ? -2.408 -10.865 1.209 1.00 97.62 219 SER A O 1
ATOM 1730 N N . GLU A 1 220 ? -3.285 -12.893 1.591 1.00 96.75 220 GLU A N 1
ATOM 1731 C CA . GLU A 1 220 ? -2.598 -13.537 0.476 1.00 96.75 220 GLU A CA 1
ATOM 1732 C C . GLU A 1 220 ? -3.223 -13.051 -0.843 1.00 96.75 220 GLU A C 1
ATOM 1734 O O . GLU A 1 220 ? -4.441 -13.133 -1.030 1.00 96.75 220 GLU A O 1
ATOM 1739 N N . ILE A 1 221 ? -2.403 -12.539 -1.763 1.00 93.94 221 ILE A N 1
ATOM 1740 C CA . ILE A 1 221 ? -2.870 -12.015 -3.052 1.00 93.94 221 ILE A CA 1
ATOM 1741 C C . ILE A 1 221 ? -1.799 -12.181 -4.134 1.00 93.94 221 ILE A C 1
ATOM 1743 O O . ILE A 1 221 ? -0.608 -12.327 -3.858 1.00 93.94 221 ILE A O 1
ATOM 1747 N N . ASN A 1 222 ? -2.216 -12.153 -5.399 1.00 94.75 222 ASN A N 1
ATOM 1748 C CA . ASN A 1 222 ? -1.295 -11.980 -6.516 1.00 94.75 222 ASN A CA 1
ATOM 1749 C C . ASN A 1 222 ? -1.207 -10.495 -6.882 1.00 94.75 222 ASN A C 1
ATOM 1751 O O . ASN A 1 222 ? -2.191 -9.916 -7.342 1.00 94.75 222 ASN A O 1
ATOM 1755 N N . ASP A 1 223 ? -0.026 -9.897 -6.743 1.00 92.69 223 ASP A N 1
ATOM 1756 C CA . ASP A 1 223 ? 0.270 -8.568 -7.276 1.00 92.69 223 ASP A CA 1
ATOM 1757 C C . ASP A 1 223 ? 0.339 -8.654 -8.805 1.00 92.69 223 ASP A C 1
ATOM 1759 O O . ASP A 1 223 ? 1.300 -9.169 -9.381 1.00 92.69 223 ASP A O 1
ATOM 1763 N N . THR A 1 224 ? -0.701 -8.156 -9.470 1.00 92.06 224 THR A N 1
ATOM 1764 C CA . THR A 1 224 ? -0.805 -8.122 -10.936 1.00 92.06 224 THR A CA 1
ATOM 1765 C C . THR A 1 224 ? -0.492 -6.745 -11.523 1.00 92.06 224 THR A C 1
ATOM 1767 O O . THR A 1 224 ? -0.753 -6.511 -12.700 1.00 92.06 224 THR A O 1
ATOM 1770 N N . TRP A 1 225 ? 0.008 -5.795 -10.730 1.00 88.94 225 TRP A N 1
ATOM 1771 C CA . TRP A 1 225 ? 0.140 -4.385 -11.129 1.00 88.94 225 TRP A CA 1
ATOM 1772 C C . TRP A 1 225 ? 1.581 -3.867 -11.082 1.00 88.94 225 TRP A C 1
ATOM 1774 O O . TRP A 1 225 ? 1.886 -2.819 -11.663 1.00 88.94 225 TRP A O 1
ATOM 1784 N N . SER A 1 226 ? 2.487 -4.570 -10.400 1.00 93.12 226 SER A N 1
ATOM 1785 C CA . SER A 1 226 ? 3.886 -4.159 -10.257 1.00 93.12 226 SER A CA 1
ATOM 1786 C C . SER A 1 226 ? 4.784 -4.635 -11.395 1.00 93.12 226 SER A C 1
ATOM 1788 O O . SER A 1 226 ? 5.744 -3.935 -11.729 1.00 93.12 226 SER A O 1
ATOM 1790 N N . ARG A 1 227 ? 4.494 -5.788 -12.008 1.00 96.94 227 ARG A N 1
ATOM 1791 C CA . ARG A 1 227 ? 5.367 -6.441 -12.995 1.00 96.94 227 ARG A CA 1
ATOM 1792 C C . ARG A 1 227 ? 4.667 -6.689 -14.324 1.00 96.94 227 ARG A C 1
ATOM 1794 O O . ARG A 1 227 ? 3.467 -6.941 -14.359 1.00 96.94 227 ARG A O 1
ATOM 1801 N N . ILE A 1 228 ? 5.455 -6.649 -15.395 1.00 97.38 228 ILE A N 1
ATOM 1802 C CA . ILE A 1 228 ? 5.045 -7.041 -16.745 1.00 97.38 228 ILE A CA 1
ATOM 1803 C C . ILE A 1 228 ? 6.033 -8.046 -17.346 1.00 97.38 228 ILE A C 1
ATOM 1805 O O . ILE A 1 228 ? 7.197 -8.095 -16.931 1.00 97.38 228 ILE A O 1
ATOM 1809 N N . ASP A 1 229 ? 5.563 -8.851 -18.297 1.00 96.12 229 ASP A N 1
ATOM 1810 C CA . ASP A 1 229 ? 6.398 -9.704 -19.149 1.00 96.12 229 ASP A CA 1
ATOM 1811 C C . ASP A 1 229 ? 7.087 -8.898 -20.274 1.00 96.12 229 ASP A C 1
ATOM 1813 O O . ASP A 1 229 ? 6.992 -7.666 -20.334 1.00 96.12 229 ASP A O 1
ATOM 1817 N N . ALA A 1 230 ? 7.821 -9.585 -21.157 1.00 94.94 230 ALA A N 1
ATOM 1818 C CA . ALA A 1 230 ? 8.558 -8.953 -22.254 1.00 94.94 230 ALA A CA 1
ATOM 1819 C C . ALA A 1 230 ? 7.626 -8.304 -23.295 1.00 94.94 230 ALA A C 1
ATOM 1821 O O . ALA A 1 230 ? 8.005 -7.336 -23.958 1.00 94.94 230 ALA A O 1
ATOM 1822 N N . GLU A 1 231 ? 6.402 -8.812 -23.405 1.00 94.81 231 GLU A N 1
ATOM 1823 C CA . GLU A 1 231 ? 5.342 -8.354 -24.295 1.00 94.81 231 GLU A CA 1
ATOM 1824 C C . GLU A 1 231 ? 4.514 -7.206 -23.688 1.00 94.81 231 GLU A C 1
ATOM 1826 O O . GLU A 1 231 ? 3.752 -6.549 -24.398 1.00 94.81 231 GLU A O 1
ATOM 1831 N N . GLY A 1 232 ? 4.698 -6.917 -22.397 1.00 92.69 232 GLY A N 1
ATOM 1832 C CA . GLY A 1 232 ? 4.010 -5.854 -21.671 1.00 92.69 232 GLY A CA 1
ATOM 1833 C C . GLY A 1 232 ? 2.712 -6.282 -20.985 1.00 92.69 232 GLY A C 1
ATOM 1834 O O . GLY A 1 232 ? 1.975 -5.416 -20.514 1.00 92.69 232 GLY A O 1
ATOM 1835 N N . ASN A 1 233 ? 2.420 -7.581 -20.904 1.00 94.94 233 ASN A N 1
ATOM 1836 C CA . ASN A 1 233 ? 1.265 -8.091 -20.168 1.00 94.94 233 ASN A CA 1
ATOM 1837 C C . ASN A 1 233 ? 1.562 -8.145 -18.664 1.00 94.94 233 ASN A C 1
ATOM 1839 O O . ASN A 1 233 ? 2.711 -8.383 -18.286 1.00 94.94 233 ASN A O 1
ATOM 1843 N N . PRO A 1 234 ? 0.546 -7.987 -17.794 1.00 93.62 234 PRO A N 1
ATOM 1844 C CA . PRO A 1 234 ? 0.694 -8.200 -16.358 1.00 93.62 234 PRO A CA 1
ATOM 1845 C C . PRO A 1 234 ? 1.358 -9.542 -16.036 1.00 93.62 234 PRO A C 1
ATOM 1847 O O . PRO A 1 234 ? 0.918 -10.585 -16.515 1.00 93.62 234 PRO A O 1
ATOM 1850 N N . LEU A 1 235 ? 2.383 -9.510 -15.185 1.00 95.75 235 LEU A N 1
ATOM 1851 C CA . LEU A 1 235 ? 3.053 -10.693 -14.653 1.00 95.75 235 LEU A CA 1
ATOM 1852 C C . LEU A 1 235 ? 2.692 -10.833 -13.166 1.00 95.75 235 LEU A C 1
ATOM 1854 O O . LEU A 1 235 ? 3.294 -10.137 -12.346 1.00 95.75 235 LEU A O 1
ATOM 1858 N N . PRO A 1 236 ? 1.724 -11.698 -12.805 1.00 94.69 236 PRO A N 1
ATOM 1859 C CA . PRO A 1 236 ? 1.316 -11.888 -11.419 1.00 94.69 236 PRO A CA 1
ATOM 1860 C C . PRO A 1 236 ? 2.479 -12.348 -10.539 1.00 94.69 236 PRO A C 1
ATOM 1862 O O . PRO A 1 236 ? 3.184 -13.302 -10.877 1.00 94.69 236 PRO A O 1
ATOM 1865 N N . VAL A 1 237 ? 2.653 -11.697 -9.392 1.00 95.38 237 VAL A N 1
ATOM 1866 C CA . VAL A 1 237 ? 3.602 -12.103 -8.354 1.00 95.38 237 VAL A CA 1
ATOM 1867 C C . VAL A 1 237 ? 2.820 -12.494 -7.114 1.00 95.38 237 VAL A C 1
ATOM 1869 O O . VAL A 1 237 ? 2.124 -11.668 -6.534 1.00 95.38 237 VAL A O 1
ATOM 1872 N N . PHE A 1 238 ? 2.938 -13.754 -6.712 1.00 97.06 238 PHE A N 1
ATOM 1873 C CA . PHE A 1 238 ? 2.332 -14.234 -5.478 1.00 97.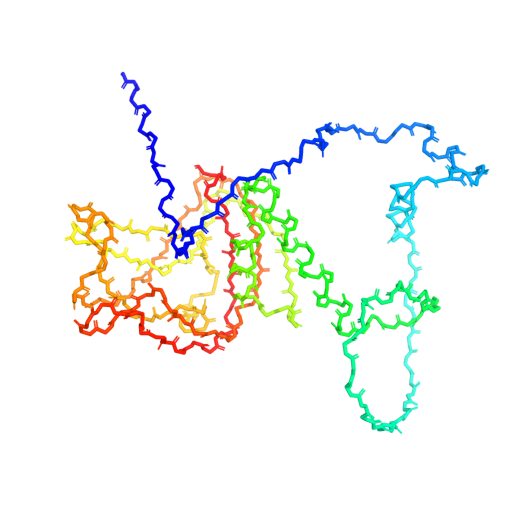06 238 PHE A CA 1
ATOM 1874 C C . PHE A 1 238 ? 2.956 -13.545 -4.262 1.00 97.06 238 PHE A C 1
ATOM 1876 O O . PHE A 1 238 ? 4.178 -13.399 -4.189 1.00 97.06 238 PHE A O 1
ATOM 1883 N N . THR A 1 239 ? 2.107 -13.152 -3.319 1.00 95.81 239 THR A N 1
ATOM 1884 C CA . THR A 1 239 ? 2.487 -12.519 -2.057 1.00 95.81 239 THR A CA 1
ATOM 1885 C C . THR A 1 239 ? 1.745 -13.202 -0.916 1.00 95.81 239 THR A C 1
ATOM 1887 O O . THR A 1 239 ? 0.546 -13.459 -1.007 1.00 95.81 239 THR A O 1
ATOM 1890 N N . GLU A 1 240 ? 2.480 -13.534 0.137 1.00 96.88 240 GLU A N 1
ATOM 1891 C CA . GLU A 1 240 ? 2.019 -14.339 1.265 1.00 96.88 240 GLU A CA 1
ATOM 1892 C C . GLU A 1 240 ? 1.036 -13.606 2.187 1.00 96.88 240 GLU A C 1
ATOM 1894 O O . GLU A 1 240 ? 0.251 -14.252 2.882 1.00 96.88 240 GLU A O 1
ATOM 1899 N N . GLY A 1 241 ? 1.067 -12.269 2.202 1.00 96.62 241 GLY A N 1
ATOM 1900 C CA . GLY A 1 241 ? 0.281 -11.476 3.142 1.00 96.62 241 GLY A CA 1
ATOM 1901 C C . GLY A 1 241 ? 0.677 -11.722 4.606 1.00 96.62 241 GLY A C 1
ATOM 1902 O O . GLY A 1 241 ? 1.785 -12.146 4.929 1.00 96.62 241 GLY A O 1
ATOM 1903 N N . GLY A 1 242 ? -0.234 -11.431 5.535 1.00 97.06 242 GLY A N 1
ATOM 1904 C CA . GLY A 1 242 ? -0.042 -11.649 6.974 1.00 97.06 242 GLY A CA 1
ATOM 1905 C C . GLY A 1 242 ? 0.672 -10.515 7.721 1.00 97.06 242 GLY A C 1
ATOM 1906 O O . GLY A 1 242 ? 0.621 -10.460 8.952 1.00 97.06 242 GLY A O 1
ATOM 1907 N N . GLY A 1 243 ? 1.281 -9.568 7.011 1.00 97.38 243 GLY A N 1
ATOM 1908 C CA . GLY A 1 243 ? 1.877 -8.363 7.576 1.00 97.38 243 GLY A CA 1
ATOM 1909 C C . GLY A 1 243 ? 0.830 -7.324 7.984 1.00 97.38 243 GLY A C 1
ATOM 1910 O O . GLY A 1 243 ? -0.208 -7.153 7.342 1.00 97.38 243 GLY A O 1
ATOM 1911 N N . ASN A 1 244 ? 1.113 -6.586 9.061 1.00 96.75 244 ASN A N 1
ATOM 1912 C CA . ASN A 1 244 ? 0.278 -5.453 9.476 1.00 96.75 244 ASN A CA 1
ATOM 1913 C C . ASN A 1 244 ? 0.460 -4.254 8.541 1.00 96.75 244 ASN A C 1
ATOM 1915 O O . ASN A 1 244 ? 1.574 -3.742 8.393 1.00 96.75 244 ASN A O 1
ATOM 1919 N N . GLN A 1 245 ? -0.642 -3.761 7.992 1.00 97.75 245 GLN A N 1
ATOM 1920 C CA . GLN A 1 245 ? -0.696 -2.604 7.109 1.00 97.75 245 GLN A CA 1
ATOM 1921 C C . GLN A 1 245 ? -1.626 -1.528 7.669 1.00 97.75 245 GLN A C 1
ATOM 1923 O O . GLN A 1 245 ? -2.553 -1.808 8.429 1.00 97.75 245 GLN A O 1
ATOM 1928 N N . ILE A 1 246 ? -1.369 -0.282 7.292 1.00 98.50 246 ILE A N 1
ATOM 1929 C CA . ILE A 1 246 ? -2.162 0.886 7.657 1.00 98.50 246 ILE A CA 1
ATOM 1930 C C . ILE A 1 246 ? -2.439 1.656 6.370 1.00 98.50 246 ILE A C 1
ATOM 1932 O O . ILE A 1 246 ? -1.514 2.193 5.762 1.00 98.50 246 ILE A O 1
ATOM 1936 N N . TYR A 1 247 ? -3.702 1.708 5.957 1.00 98.00 247 TYR A N 1
ATOM 1937 C CA . TYR A 1 247 ? -4.136 2.558 4.854 1.00 98.00 247 TYR A CA 1
ATOM 1938 C C . TYR A 1 247 ? -4.448 3.961 5.380 1.00 98.00 247 TYR A C 1
ATOM 1940 O O . TYR A 1 247 ? -5.278 4.112 6.278 1.00 98.00 247 TYR A O 1
ATOM 1948 N N . ILE A 1 248 ? -3.780 4.981 4.840 1.00 96.69 248 ILE A N 1
ATOM 1949 C CA . ILE A 1 248 ? -3.994 6.390 5.182 1.00 96.69 248 ILE A CA 1
ATOM 1950 C C . ILE A 1 248 ? -4.312 7.157 3.890 1.00 96.69 248 ILE A C 1
ATOM 1952 O O . ILE A 1 248 ? -3.414 7.383 3.075 1.00 96.69 248 ILE A O 1
ATOM 1956 N N . PRO A 1 249 ? -5.575 7.576 3.694 1.00 92.62 249 PRO A N 1
ATOM 1957 C CA . PRO A 1 249 ? -6.003 8.397 2.568 1.00 92.62 249 PRO A CA 1
ATOM 1958 C C . PRO A 1 249 ? -5.136 9.639 2.357 1.00 92.62 249 PRO A C 1
ATOM 1960 O O . PRO A 1 249 ? -5.003 10.462 3.263 1.00 92.62 249 PRO A O 1
ATOM 1963 N N . LYS A 1 250 ? -4.625 9.841 1.139 1.00 85.81 250 LYS A N 1
ATOM 1964 C CA . LYS A 1 250 ? -3.912 11.073 0.767 1.00 85.81 250 LYS A CA 1
ATOM 1965 C C . LYS A 1 250 ? -4.786 12.317 0.787 1.00 85.81 250 LYS A C 1
ATOM 1967 O O . LYS A 1 250 ? -4.244 13.401 0.930 1.00 85.81 250 LYS A O 1
ATOM 1972 N N . THR A 1 251 ? -6.112 12.192 0.696 1.00 84.94 251 THR A N 1
ATOM 1973 C CA . THR A 1 251 ? -7.041 13.326 0.892 1.00 84.94 251 THR A CA 1
ATOM 1974 C C . THR A 1 251 ? -6.887 13.974 2.262 1.00 84.94 251 THR A C 1
ATOM 1976 O O . THR A 1 251 ? -7.255 15.132 2.453 1.00 84.94 251 THR A O 1
ATOM 1979 N N . GLN A 1 252 ? -6.299 13.252 3.215 1.00 87.19 252 GLN A N 1
ATOM 1980 C CA . GLN A 1 252 ? -5.950 13.794 4.509 1.00 87.19 252 GLN A CA 1
ATOM 1981 C C . GLN A 1 252 ? -4.653 14.585 4.503 1.00 87.19 252 GLN A C 1
ATOM 1983 O O . GLN A 1 252 ? -4.329 15.039 5.582 1.00 87.19 252 GLN A O 1
ATOM 1988 N N . PHE A 1 253 ? -3.921 14.781 3.397 1.00 80.19 253 PHE A N 1
ATOM 1989 C CA . PHE A 1 253 ? -2.653 15.525 3.360 1.00 80.19 253 PHE A CA 1
ATOM 1990 C C . PHE A 1 253 ? -2.637 16.637 2.325 1.00 80.19 253 PHE A C 1
ATOM 1992 O O . PHE A 1 253 ? -2.819 16.365 1.124 1.00 80.19 253 PHE A O 1
#

pLDDT: mean 73.41, std 28.52, range [24.97, 98.56]